Protein AF-A0A846XG27-F1 (afdb_monomer_lite)

Structure (mmCIF, N/CA/C/O backbone):
data_AF-A0A846XG27-F1
#
_entry.id   AF-A0A846XG27-F1
#
loop_
_atom_site.group_PDB
_atom_site.id
_atom_site.type_symbol
_atom_site.label_atom_id
_atom_site.label_alt_id
_atom_site.label_comp_id
_atom_site.label_asym_id
_atom_site.label_entity_id
_atom_site.label_seq_id
_atom_site.pdbx_PDB_ins_code
_atom_site.Cartn_x
_atom_site.Cartn_y
_atom_site.Cartn_z
_atom_site.occupancy
_atom_site.B_iso_or_equiv
_atom_site.auth_seq_id
_atom_site.auth_comp_id
_atom_site.auth_asym_id
_atom_site.auth_atom_id
_atom_site.pdbx_PDB_model_num
ATOM 1 N N . MET A 1 1 ? -0.347 29.627 -44.840 1.00 54.94 1 MET A N 1
ATOM 2 C CA . MET A 1 1 ? 0.277 28.662 -43.904 1.00 54.94 1 MET A CA 1
ATOM 3 C C . MET A 1 1 ? 0.121 27.277 -44.499 1.00 54.94 1 MET A C 1
ATOM 5 O O . MET A 1 1 ? -0.957 26.991 -45.003 1.00 54.94 1 MET A O 1
ATOM 9 N N . SER A 1 2 ? 1.183 26.473 -44.545 1.00 76.62 2 SER A N 1
ATOM 10 C CA . SER A 1 2 ? 1.145 25.183 -45.243 1.00 76.62 2 SER A CA 1
ATOM 11 C C . SER A 1 2 ? 0.401 24.140 -44.400 1.00 76.62 2 SER A C 1
ATOM 13 O O . SER A 1 2 ? 0.510 24.148 -43.174 1.00 76.62 2 SER A O 1
ATOM 15 N N . GLY A 1 3 ? -0.336 23.215 -45.025 1.00 84.88 3 GLY A N 1
ATOM 16 C CA . GLY A 1 3 ? -1.023 22.128 -44.302 1.00 84.88 3 GLY A CA 1
ATOM 17 C C . GLY A 1 3 ? -0.081 21.254 -43.453 1.00 84.88 3 GLY A C 1
ATOM 18 O O . GLY A 1 3 ? -0.507 20.637 -42.476 1.00 84.88 3 GLY A O 1
ATOM 19 N N . ASN A 1 4 ? 1.222 21.262 -43.760 1.00 89.19 4 ASN A N 1
ATOM 20 C CA . ASN A 1 4 ? 2.248 20.574 -42.977 1.00 89.19 4 ASN A CA 1
ATOM 21 C C . ASN A 1 4 ? 2.459 21.203 -41.591 1.00 89.19 4 ASN A C 1
ATOM 23 O O . ASN A 1 4 ? 2.640 20.473 -40.614 1.00 89.19 4 ASN A O 1
ATOM 27 N N . ASP A 1 5 ? 2.375 22.530 -41.474 1.00 90.44 5 ASP A N 1
ATOM 28 C CA . ASP A 1 5 ? 2.566 23.232 -40.198 1.00 90.44 5 ASP A CA 1
ATOM 29 C C . ASP A 1 5 ? 1.447 22.894 -39.208 1.00 90.44 5 ASP A C 1
ATOM 31 O O . ASP A 1 5 ? 1.675 22.722 -38.007 1.00 90.44 5 ASP A O 1
ATOM 35 N N . GLU A 1 6 ? 0.226 22.741 -39.716 1.00 90.44 6 GLU A N 1
ATOM 36 C CA . GLU A 1 6 ? -0.926 22.367 -38.906 1.00 90.44 6 GLU A CA 1
ATOM 37 C C . GLU A 1 6 ? -0.827 20.917 -38.415 1.00 90.44 6 GLU A C 1
ATOM 39 O O . GLU A 1 6 ? -1.083 20.639 -37.239 1.00 90.44 6 GLU A O 1
ATOM 44 N N . HIS A 1 7 ? -0.384 19.992 -39.273 1.00 92.44 7 HIS A N 1
ATOM 45 C CA . HIS A 1 7 ? -0.171 18.602 -38.876 1.00 92.44 7 HIS A CA 1
ATOM 46 C C . HIS A 1 7 ? 0.889 18.478 -37.769 1.00 92.44 7 HIS A C 1
ATOM 48 O O . HIS A 1 7 ? 0.674 17.766 -36.782 1.00 92.44 7 HIS A O 1
ATOM 54 N N . LEU A 1 8 ? 2.005 19.207 -37.886 1.00 94.06 8 LEU A N 1
ATOM 55 C CA . LEU A 1 8 ? 3.060 19.225 -36.869 1.00 94.06 8 LEU A CA 1
ATOM 56 C C . LEU A 1 8 ? 2.570 19.819 -35.543 1.00 94.06 8 LEU A C 1
ATOM 58 O O . LEU A 1 8 ? 2.821 19.235 -34.486 1.00 94.06 8 LEU A O 1
ATOM 62 N N . ARG A 1 9 ? 1.798 20.913 -35.582 1.00 93.06 9 ARG A N 1
ATOM 63 C CA . ARG A 1 9 ? 1.170 21.492 -34.381 1.00 93.06 9 ARG A CA 1
ATOM 64 C C . ARG A 1 9 ? 0.221 20.502 -33.706 1.00 93.06 9 ARG A C 1
ATOM 66 O O . ARG A 1 9 ? 0.337 20.275 -32.504 1.00 93.06 9 ARG A O 1
ATOM 73 N N . ARG A 1 10 ? -0.660 19.842 -34.467 1.00 94.81 10 ARG A N 1
ATOM 74 C CA . ARG A 1 10 ? -1.575 18.813 -33.932 1.00 94.81 10 ARG A CA 1
ATOM 75 C C . ARG A 1 10 ? -0.822 17.611 -33.356 1.00 94.81 10 ARG A C 1
ATOM 77 O O . ARG A 1 10 ? -1.245 17.042 -32.353 1.00 94.81 10 ARG A O 1
ATOM 84 N N . ALA A 1 11 ? 0.283 17.188 -33.969 1.00 95.31 11 ALA A N 1
ATOM 85 C CA . ALA A 1 11 ? 1.125 16.119 -33.430 1.00 95.31 11 ALA A CA 1
ATOM 86 C C . ALA A 1 11 ? 1.806 16.529 -32.112 1.00 95.31 11 ALA A C 1
ATOM 88 O O . ALA A 1 11 ? 1.833 15.739 -31.169 1.00 95.31 11 ALA A O 1
ATOM 89 N N . HIS A 1 12 ? 2.296 17.768 -32.024 1.00 95.31 12 HIS A N 1
ATOM 90 C CA . HIS A 1 12 ? 2.910 18.309 -30.814 1.00 95.31 12 HIS A CA 1
ATOM 91 C C . HIS A 1 12 ? 1.910 18.422 -29.655 1.00 95.31 12 HIS A C 1
ATOM 93 O O . HIS A 1 12 ? 2.204 17.961 -28.555 1.00 95.31 12 HIS A O 1
ATOM 99 N N . LEU A 1 13 ? 0.710 18.960 -29.909 1.00 95.94 13 LEU A N 1
ATOM 100 C CA . LEU A 1 13 ? -0.357 19.048 -28.904 1.00 95.94 13 LEU A CA 1
ATOM 101 C C . LEU A 1 13 ? -0.751 17.660 -28.384 1.00 95.94 13 LEU A C 1
ATOM 103 O O . LEU A 1 13 ? -0.699 17.425 -27.182 1.00 95.94 13 LEU A O 1
ATOM 107 N N . ARG A 1 14 ? -0.987 16.689 -29.280 1.00 95.88 14 ARG A N 1
ATOM 108 C CA . ARG A 1 14 ? -1.275 15.298 -28.881 1.00 95.88 14 ARG A CA 1
ATOM 109 C C . ARG A 1 14 ? -0.172 14.695 -28.014 1.00 95.88 14 ARG A C 1
ATOM 111 O O . ARG A 1 14 ? -0.459 13.962 -27.071 1.00 95.88 14 ARG A O 1
ATOM 118 N N . ARG A 1 15 ? 1.097 14.976 -28.323 1.00 95.44 15 ARG A N 1
ATOM 119 C CA . ARG A 1 15 ? 2.225 14.503 -27.512 1.00 95.44 15 ARG A CA 1
ATOM 120 C C . ARG A 1 15 ? 2.223 15.138 -26.122 1.00 95.44 15 ARG A C 1
ATOM 122 O O . ARG A 1 15 ? 2.414 14.415 -25.148 1.00 95.44 15 ARG A O 1
ATOM 129 N N . HIS A 1 16 ? 1.983 16.444 -26.035 1.00 96.00 16 HIS A N 1
ATOM 130 C CA . HIS A 1 16 ? 1.886 17.159 -24.766 1.00 96.00 16 HIS A CA 1
ATOM 131 C C . HIS A 1 16 ? 0.734 16.621 -23.903 1.00 96.00 16 HIS A C 1
ATOM 133 O O . HIS A 1 16 ? 0.947 16.309 -22.733 1.00 96.00 16 HIS A O 1
ATOM 139 N N . ASP A 1 17 ? -0.444 16.402 -24.489 1.00 96.44 17 ASP A N 1
ATOM 140 C CA . ASP A 1 17 ? -1.610 15.863 -23.780 1.00 96.44 17 ASP A CA 1
ATOM 141 C C . ASP A 1 17 ? -1.351 14.443 -23.252 1.00 96.44 17 ASP A C 1
ATOM 143 O O . ASP A 1 17 ? -1.665 14.122 -22.105 1.00 96.44 17 ASP A O 1
ATOM 147 N N . LEU A 1 18 ? -0.696 13.591 -24.052 1.00 96.94 18 LEU A N 1
ATOM 148 C CA . LEU A 1 18 ? -0.292 12.249 -23.622 1.00 96.94 18 LEU A CA 1
ATOM 149 C C . LEU A 1 18 ? 0.758 12.280 -22.502 1.00 96.94 18 LEU A C 1
ATOM 151 O O . LEU A 1 18 ? 0.724 11.442 -21.596 1.00 96.94 18 LEU A O 1
ATOM 155 N N . GLU A 1 19 ? 1.714 13.208 -22.556 1.00 96.69 19 GLU A N 1
ATOM 156 C CA . GLU A 1 19 ? 2.716 13.391 -21.502 1.00 96.69 19 GLU A CA 1
ATOM 157 C C . GLU A 1 19 ? 2.073 13.917 -20.206 1.00 96.69 19 GLU A C 1
ATOM 159 O O . GLU A 1 19 ? 2.382 13.394 -19.129 1.00 96.69 19 GLU A O 1
ATOM 164 N N . ALA A 1 20 ? 1.119 14.848 -20.305 1.00 96.88 20 ALA A N 1
ATOM 165 C CA . ALA A 1 20 ? 0.335 15.360 -19.183 1.00 96.88 20 ALA A CA 1
ATOM 166 C C . ALA A 1 20 ? -0.513 14.258 -18.525 1.00 96.88 20 ALA A C 1
ATOM 168 O O . ALA A 1 20 ? -0.398 14.042 -17.318 1.00 96.88 20 ALA A O 1
ATOM 169 N N . ALA A 1 21 ? -1.257 13.473 -19.310 1.00 96.50 21 ALA A N 1
ATOM 170 C CA . ALA A 1 21 ? -2.058 12.356 -18.800 1.00 96.50 21 ALA A CA 1
ATOM 171 C C . ALA A 1 21 ? -1.192 11.288 -18.103 1.00 96.50 21 ALA A C 1
ATOM 173 O O . ALA A 1 21 ? -1.528 10.784 -17.029 1.00 96.50 21 ALA A O 1
ATOM 174 N N . ARG A 1 22 ? -0.018 10.964 -18.667 1.00 96.00 22 ARG A N 1
ATOM 175 C CA . ARG A 1 22 ? 0.942 10.041 -18.032 1.00 96.00 22 ARG A CA 1
ATOM 176 C C . ARG A 1 22 ? 1.499 10.600 -16.729 1.00 96.00 22 ARG A C 1
ATOM 178 O O . ARG A 1 22 ? 1.731 9.836 -15.791 1.00 96.00 22 ARG A O 1
ATOM 185 N N . ARG A 1 23 ? 1.766 11.905 -16.672 1.00 95.50 23 ARG A N 1
ATOM 186 C CA . ARG A 1 23 ? 2.228 12.573 -15.454 1.00 95.50 23 ARG A CA 1
ATOM 187 C C . ARG A 1 23 ? 1.154 12.507 -14.370 1.00 95.50 23 ARG A C 1
ATOM 189 O O . ARG A 1 23 ? 1.460 12.047 -13.273 1.00 95.50 23 ARG A O 1
ATOM 196 N N . GLU A 1 24 ? -0.085 12.857 -14.695 1.00 95.56 24 GLU A N 1
ATOM 197 C CA . GLU A 1 24 ? -1.217 12.793 -13.767 1.00 95.56 24 GLU A CA 1
ATOM 198 C C . GLU A 1 24 ? -1.426 11.371 -13.229 1.00 95.56 24 GLU A C 1
ATOM 200 O O . GLU A 1 24 ? -1.522 11.163 -12.017 1.00 95.56 24 GLU A O 1
ATOM 205 N N . GLN A 1 25 ? -1.381 10.362 -14.105 1.00 95.06 25 GLN A N 1
ATOM 206 C CA . GLN A 1 25 ? -1.484 8.958 -13.705 1.00 95.06 25 GLN A CA 1
ATOM 207 C C . GLN A 1 25 ? -0.363 8.544 -12.734 1.00 95.06 25 GLN A C 1
ATOM 209 O O . GLN A 1 25 ? -0.611 7.821 -11.761 1.00 95.06 25 GLN A O 1
ATOM 214 N N . ARG A 1 26 ? 0.879 8.995 -12.967 1.00 94.69 26 ARG A N 1
ATOM 215 C CA . ARG A 1 26 ? 2.014 8.732 -12.062 1.00 94.69 26 ARG A CA 1
ATOM 216 C C . ARG A 1 26 ? 1.817 9.412 -10.715 1.00 94.69 26 ARG A C 1
ATOM 218 O O . ARG A 1 26 ? 2.039 8.769 -9.693 1.00 94.69 26 ARG A O 1
ATOM 225 N N . GLU A 1 27 ? 1.388 10.668 -10.703 1.00 94.12 27 GLU A N 1
ATOM 226 C CA . GLU A 1 27 ? 1.137 11.427 -9.476 1.00 94.12 27 GLU A CA 1
ATOM 227 C C . GLU A 1 27 ? -0.020 10.820 -8.669 1.00 94.12 27 GLU A C 1
ATOM 229 O O . GLU A 1 27 ? 0.095 10.656 -7.454 1.00 94.12 27 GLU A O 1
ATOM 234 N N . ALA A 1 28 ? -1.109 10.403 -9.320 1.00 92.94 28 ALA A N 1
ATOM 235 C CA . ALA A 1 28 ? -2.205 9.672 -8.683 1.00 92.94 28 ALA A CA 1
ATOM 236 C C . ALA A 1 28 ? -1.726 8.339 -8.083 1.00 92.94 28 ALA A C 1
ATOM 238 O O . ALA A 1 28 ? -1.997 8.043 -6.918 1.00 92.94 28 ALA A O 1
ATOM 239 N N . SER A 1 29 ? -0.929 7.575 -8.836 1.00 92.56 29 SER A N 1
ATOM 240 C CA . SER A 1 29 ? -0.350 6.311 -8.363 1.00 92.56 29 SER A CA 1
ATOM 241 C C . SER A 1 29 ? 0.593 6.516 -7.173 1.00 92.56 29 SER A C 1
ATOM 243 O O . SER A 1 29 ? 0.564 5.745 -6.215 1.00 92.56 29 SER A O 1
ATOM 245 N N . GLN A 1 30 ? 1.425 7.561 -7.203 1.00 92.12 30 GLN A N 1
ATOM 246 C CA . GLN A 1 30 ? 2.324 7.909 -6.101 1.00 92.12 30 GLN A CA 1
ATOM 247 C C . GLN A 1 30 ? 1.550 8.351 -4.857 1.00 92.12 30 GLN A C 1
ATOM 249 O O . GLN A 1 30 ? 1.877 7.904 -3.757 1.00 92.12 30 GLN A O 1
ATOM 254 N N . ARG A 1 31 ? 0.495 9.163 -5.016 1.00 90.81 31 ARG A N 1
ATOM 255 C CA . ARG A 1 31 ? -0.409 9.535 -3.916 1.00 90.81 31 ARG A CA 1
ATOM 256 C C . ARG A 1 31 ? -1.060 8.302 -3.289 1.00 90.81 31 ARG A C 1
ATOM 258 O O . ARG A 1 31 ? -1.053 8.183 -2.067 1.00 90.81 31 ARG A O 1
ATOM 265 N N . GLY A 1 32 ? -1.536 7.364 -4.110 1.00 89.88 32 GLY A N 1
ATOM 266 C CA . GLY A 1 32 ? -2.096 6.092 -3.650 1.00 89.88 32 GLY A CA 1
ATOM 267 C C . GLY A 1 32 ? -1.095 5.268 -2.838 1.00 89.88 32 GLY A C 1
ATOM 268 O O . GLY A 1 32 ? -1.385 4.896 -1.703 1.00 89.88 32 GLY A O 1
ATOM 269 N N . ARG A 1 33 ? 0.121 5.062 -3.365 1.00 89.75 33 ARG A N 1
ATOM 270 C CA . ARG A 1 33 ? 1.194 4.333 -2.659 1.00 89.75 33 ARG A CA 1
ATOM 271 C C . ARG A 1 33 ? 1.573 4.997 -1.340 1.00 89.75 33 ARG A C 1
ATOM 273 O O . ARG A 1 33 ? 1.663 4.314 -0.327 1.00 89.75 33 ARG A O 1
ATOM 280 N N . LYS A 1 34 ? 1.736 6.323 -1.336 1.00 91.38 34 LYS A N 1
ATOM 281 C CA . LYS A 1 34 ? 2.060 7.086 -0.124 1.00 91.38 34 LYS A CA 1
ATOM 282 C C . LYS A 1 34 ? 0.943 6.986 0.914 1.00 91.38 34 LYS A C 1
ATOM 284 O O . LYS A 1 34 ? 1.224 6.843 2.096 1.00 91.38 34 LYS A O 1
ATOM 289 N N . SER A 1 35 ? -0.320 7.026 0.489 1.00 91.31 35 SER A N 1
ATOM 290 C CA . SER A 1 35 ? -1.463 6.844 1.389 1.00 91.31 35 SER A CA 1
ATOM 291 C C . SER A 1 35 ? -1.492 5.442 2.003 1.00 91.31 35 SER A C 1
ATOM 293 O O . SER A 1 35 ? -1.728 5.308 3.202 1.00 91.31 35 SER A O 1
ATOM 295 N N . GLN A 1 36 ? -1.233 4.404 1.204 1.00 91.75 36 GLN A N 1
ATOM 296 C CA . GLN A 1 36 ? -1.152 3.022 1.685 1.00 91.75 36 GLN A CA 1
ATOM 297 C C . GLN A 1 36 ? 0.016 2.831 2.656 1.00 91.75 36 GLN A C 1
ATOM 299 O O . GLN A 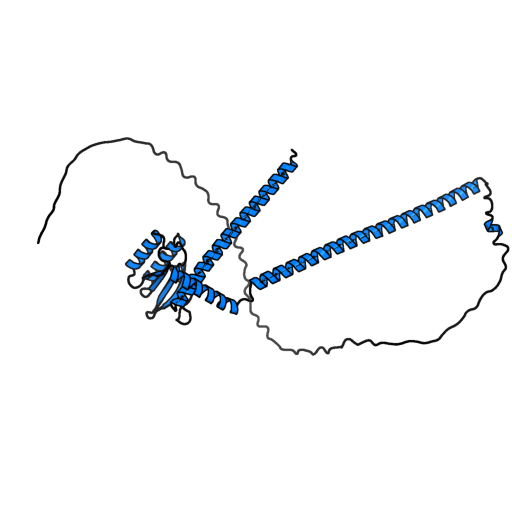1 36 ? -0.147 2.207 3.698 1.00 91.75 36 GLN A O 1
ATOM 304 N N . GLU A 1 37 ? 1.177 3.408 2.349 1.00 93.31 37 GLU A N 1
ATOM 305 C CA . GLU A 1 37 ? 2.346 3.388 3.224 1.00 93.31 37 GLU A CA 1
ATOM 306 C C . GLU A 1 37 ? 2.076 4.070 4.564 1.00 93.31 37 GLU A C 1
ATOM 308 O O . GLU A 1 37 ? 2.330 3.470 5.601 1.00 93.31 37 GLU A O 1
ATOM 313 N N . ILE A 1 38 ? 1.461 5.255 4.560 1.00 94.19 38 ILE A N 1
ATOM 314 C CA . ILE A 1 38 ? 1.045 5.951 5.786 1.00 94.19 38 ILE A CA 1
ATOM 315 C C . ILE A 1 38 ? 0.108 5.078 6.633 1.00 94.19 38 ILE A C 1
ATOM 317 O O . ILE A 1 38 ? 0.253 5.027 7.855 1.00 94.19 38 ILE A O 1
ATOM 321 N N . GLY A 1 39 ? -0.852 4.400 5.995 1.00 94.75 39 GLY A N 1
ATOM 322 C CA . GLY A 1 39 ? -1.760 3.477 6.677 1.00 94.75 39 GLY A CA 1
ATOM 323 C C . GLY A 1 39 ? -1.023 2.288 7.293 1.00 94.75 39 GLY A C 1
ATOM 324 O O . GLY A 1 39 ? -1.247 1.965 8.456 1.00 94.75 39 GLY A O 1
ATOM 325 N N . ARG A 1 40 ? -0.090 1.692 6.542 1.00 95.25 40 ARG A N 1
ATOM 326 C CA . ARG A 1 40 ? 0.747 0.568 6.979 1.00 95.25 40 ARG A CA 1
ATOM 327 C C . ARG A 1 40 ? 1.648 0.943 8.161 1.00 95.25 40 ARG A C 1
ATOM 329 O O . ARG A 1 40 ? 1.701 0.205 9.138 1.00 95.25 40 ARG A O 1
ATOM 336 N N . GLU A 1 41 ? 2.326 2.089 8.085 1.00 96.88 41 GLU A N 1
ATOM 337 C CA . GLU A 1 41 ? 3.145 2.644 9.174 1.00 96.88 41 GLU A CA 1
ATOM 338 C C . GLU A 1 41 ? 2.315 2.828 10.447 1.00 96.88 41 GLU A C 1
ATOM 340 O O . GLU A 1 41 ? 2.734 2.437 11.531 1.00 96.88 41 GLU A O 1
ATOM 345 N N . PHE A 1 42 ? 1.122 3.415 10.317 1.00 97.81 42 PHE A N 1
ATOM 346 C CA . PHE A 1 42 ? 0.239 3.630 11.457 1.00 97.81 42 PHE A CA 1
ATOM 347 C C . PHE A 1 42 ? -0.227 2.310 12.078 1.00 97.81 42 PHE A C 1
ATOM 349 O O . PHE A 1 42 ? -0.158 2.175 13.295 1.00 97.81 42 PHE A O 1
ATOM 356 N N . HIS A 1 43 ? -0.664 1.345 11.262 1.00 96.94 43 HIS A N 1
ATOM 357 C CA . HIS A 1 43 ? -1.101 0.028 11.732 1.00 96.94 43 HIS A CA 1
ATOM 358 C C . HIS A 1 43 ? 0.018 -0.669 12.514 1.00 96.94 43 HIS A C 1
ATOM 360 O O . HIS A 1 43 ? -0.163 -0.942 13.698 1.00 96.94 43 HIS A O 1
ATOM 366 N N . TYR A 1 44 ? 1.186 -0.909 11.908 1.00 96.44 44 TYR A N 1
ATOM 367 C CA . TYR A 1 44 ? 2.257 -1.633 12.603 1.00 96.44 44 TYR A CA 1
ATOM 368 C C . TYR A 1 44 ? 2.763 -0.892 13.837 1.00 96.44 44 TYR A C 1
ATOM 370 O O . TYR A 1 44 ? 3.029 -1.516 14.856 1.00 96.44 44 TYR A O 1
ATOM 378 N N . GLY A 1 45 ? 2.852 0.435 13.768 1.00 97.69 45 GLY A N 1
ATOM 379 C CA . GLY A 1 45 ? 3.253 1.237 14.911 1.00 97.69 45 GLY A CA 1
ATOM 380 C C . GLY A 1 45 ? 2.269 1.183 16.073 1.00 97.69 45 GLY A C 1
ATOM 381 O O . GLY A 1 45 ? 2.687 1.029 17.215 1.00 97.69 45 GLY A O 1
ATOM 382 N N . MET A 1 46 ? 0.964 1.285 15.800 1.00 98.31 46 MET A N 1
ATOM 383 C CA . MET A 1 46 ? -0.059 1.153 16.841 1.00 98.31 46 MET A CA 1
ATOM 384 C C . MET A 1 46 ? -0.084 -0.256 17.424 1.00 98.31 46 MET A C 1
ATOM 386 O O . MET A 1 46 ? -0.214 -0.390 18.638 1.00 98.31 46 MET A O 1
ATOM 390 N N . ALA A 1 47 ? 0.056 -1.282 16.582 1.00 97.75 47 ALA A N 1
ATOM 391 C CA . ALA A 1 47 ? 0.111 -2.663 17.033 1.00 97.75 47 ALA A CA 1
ATOM 392 C C . ALA A 1 47 ? 1.310 -2.889 17.970 1.00 97.75 47 ALA A C 1
ATOM 394 O O . ALA A 1 47 ? 1.137 -3.415 19.065 1.00 97.75 47 ALA A O 1
ATOM 395 N N . GLU A 1 48 ? 2.503 -2.409 17.605 1.00 97.62 48 GLU A N 1
ATOM 396 C CA . GLU A 1 48 ? 3.700 -2.507 18.450 1.00 97.62 48 GLU A CA 1
ATOM 397 C C . GLU A 1 48 ? 3.516 -1.782 19.789 1.00 97.62 48 GLU A C 1
ATOM 399 O O . GLU A 1 48 ? 3.720 -2.374 20.846 1.00 97.62 48 GLU A O 1
ATOM 404 N N . LEU A 1 49 ? 3.046 -0.527 19.759 1.00 97.81 49 LEU A N 1
ATOM 405 C CA . LEU A 1 49 ? 2.817 0.277 20.967 1.00 97.81 49 LEU A CA 1
ATOM 406 C C . LEU A 1 49 ? 1.810 -0.359 21.936 1.00 97.81 49 LEU A C 1
ATOM 408 O O . LEU A 1 49 ? 1.850 -0.085 23.132 1.00 97.81 49 LEU A O 1
ATOM 412 N N . ARG A 1 50 ? 0.896 -1.189 21.428 1.00 97.81 50 ARG A N 1
ATOM 413 C CA . ARG A 1 50 ? -0.120 -1.896 22.218 1.00 97.81 50 ARG A CA 1
ATOM 414 C C . ARG A 1 50 ? 0.278 -3.330 22.571 1.00 97.81 50 ARG A C 1
ATOM 416 O O . ARG A 1 50 ? -0.509 -4.032 23.199 1.00 97.81 50 ARG A O 1
ATOM 423 N N . GLY A 1 51 ? 1.462 -3.785 22.157 1.00 97.56 51 GLY A N 1
ATOM 424 C CA . GLY A 1 51 ? 1.879 -5.176 22.320 1.00 97.56 51 GLY A CA 1
ATOM 425 C C . GLY A 1 51 ? 1.041 -6.158 21.492 1.00 97.56 51 GLY A C 1
ATOM 426 O O . GLY A 1 51 ? 0.996 -7.346 21.800 1.00 97.56 51 GLY A O 1
ATOM 427 N N . GLU A 1 52 ? 0.376 -5.701 20.434 1.00 97.31 52 GLU A N 1
ATOM 428 C CA . GLU A 1 52 ? -0.436 -6.513 19.523 1.00 97.31 52 GLU A CA 1
ATOM 429 C C . GLU A 1 52 ? 0.469 -7.175 18.459 1.00 97.31 52 GLU A C 1
ATOM 431 O O . GLU A 1 52 ? 0.290 -7.021 17.251 1.00 97.31 52 GLU A O 1
ATOM 436 N N . THR A 1 53 ? 1.501 -7.885 18.931 1.00 96.56 53 THR A N 1
ATOM 437 C CA . THR A 1 53 ? 2.585 -8.466 18.121 1.00 96.56 53 THR A CA 1
ATOM 438 C C . THR A 1 53 ? 2.510 -9.999 18.056 1.00 96.56 53 THR A C 1
ATOM 440 O O . THR A 1 53 ? 1.886 -10.625 18.924 1.00 96.56 53 THR A O 1
ATOM 443 N N . PRO A 1 54 ? 3.194 -10.650 17.089 1.00 95.50 54 PRO A N 1
ATOM 444 C CA . PRO A 1 54 ? 3.233 -12.112 16.997 1.00 95.50 54 PRO A CA 1
ATOM 445 C C . PRO A 1 54 ? 3.739 -12.811 18.260 1.00 95.50 54 PRO A C 1
ATOM 447 O O . PRO A 1 54 ? 3.268 -13.898 18.584 1.00 95.50 54 PRO A O 1
ATOM 450 N N . LYS A 1 55 ? 4.636 -12.164 19.016 1.00 96.12 55 LYS A N 1
ATOM 451 C CA . LYS A 1 55 ? 5.135 -12.675 20.303 1.00 96.12 55 LYS A CA 1
ATOM 452 C C . LYS A 1 55 ? 4.015 -12.852 21.335 1.00 96.12 55 LYS A C 1
ATOM 454 O O . LYS A 1 55 ? 4.089 -13.756 22.155 1.00 96.12 55 LYS A O 1
ATOM 459 N N . ASN A 1 56 ? 2.960 -12.043 21.239 1.00 97.19 56 ASN A N 1
ATOM 460 C CA . ASN A 1 56 ? 1.794 -12.070 22.123 1.00 97.19 56 ASN A CA 1
ATOM 461 C C . ASN A 1 56 ? 0.593 -12.806 21.493 1.00 97.19 56 ASN A C 1
ATOM 463 O O . ASN A 1 56 ? -0.561 -12.576 21.869 1.00 97.19 56 ASN A O 1
ATOM 467 N N . GLY A 1 57 ? 0.856 -13.668 20.502 1.00 96.94 57 GLY A N 1
ATOM 468 C CA . GLY A 1 57 ? -0.146 -14.506 19.841 1.00 96.94 57 GLY A CA 1
ATOM 469 C C . GLY A 1 57 ? -0.974 -13.799 18.765 1.00 96.94 57 GLY A C 1
ATOM 470 O O . GLY A 1 57 ? -1.929 -14.385 18.255 1.00 96.94 57 GLY A O 1
ATOM 471 N N . TRP A 1 58 ? -0.635 -12.558 18.401 1.00 98.06 58 TRP A N 1
ATOM 472 C CA . TRP A 1 58 ? -1.352 -11.820 17.363 1.00 98.06 58 TRP A CA 1
ATOM 473 C C . TRP A 1 58 ? -0.925 -12.232 15.959 1.00 98.06 58 TRP A C 1
ATOM 475 O O . TRP A 1 58 ? 0.256 -12.271 15.625 1.00 98.06 58 TRP A O 1
ATOM 485 N N . GLN A 1 59 ? -1.906 -12.487 15.100 1.00 97.19 59 GLN A N 1
ATOM 486 C CA . GLN A 1 59 ? -1.691 -12.727 13.681 1.00 97.19 59 GLN A CA 1
ATOM 487 C C . GLN A 1 59 ? -2.101 -11.484 12.904 1.00 97.19 59 GLN A C 1
ATOM 489 O O . GLN A 1 59 ? -3.260 -11.067 12.948 1.00 97.19 59 GLN A O 1
ATOM 494 N N . HIS A 1 60 ? -1.155 -10.899 12.177 1.00 95.12 60 HIS A N 1
ATOM 495 C CA . HIS A 1 60 ? -1.467 -9.823 11.246 1.00 95.12 60 HIS A CA 1
ATOM 496 C C . HIS A 1 60 ? -2.218 -10.381 10.040 1.00 95.12 60 HIS A C 1
ATOM 498 O O . HIS A 1 60 ? -1.937 -11.491 9.588 1.00 95.12 60 HIS A O 1
ATOM 504 N N . GLU A 1 61 ? -3.128 -9.585 9.482 1.00 94.31 61 GLU A N 1
ATOM 505 C CA . GLU A 1 61 ? -3.749 -9.870 8.190 1.00 94.31 61 GLU A CA 1
ATOM 506 C C . GLU A 1 61 ? -4.573 -11.178 8.146 1.00 94.31 61 GLU A C 1
ATOM 508 O O . GLU A 1 61 ? -4.732 -11.804 7.090 1.00 94.31 61 GLU A O 1
ATOM 513 N N . ARG A 1 62 ? -5.136 -11.590 9.291 1.00 95.81 62 ARG A N 1
ATOM 514 C CA . ARG A 1 62 ? -5.893 -12.843 9.422 1.00 95.81 62 ARG A CA 1
ATOM 515 C C . ARG A 1 62 ? -7.200 -12.783 8.634 1.00 95.81 62 ARG A C 1
ATOM 517 O O . ARG A 1 62 ? -8.026 -11.894 8.828 1.00 95.81 62 ARG A O 1
ATOM 524 N N . SER A 1 63 ? -7.396 -13.767 7.763 1.00 96.56 63 SER A N 1
ATOM 525 C CA . SER A 1 63 ? -8.608 -13.909 6.952 1.00 96.56 63 SER A CA 1
ATOM 526 C C . SER A 1 63 ? -9.603 -14.875 7.591 1.00 96.56 63 SER A C 1
ATOM 528 O O . SER A 1 63 ? -9.214 -15.911 8.125 1.00 96.56 63 SER A O 1
ATOM 530 N N . ILE A 1 64 ? -10.888 -14.539 7.517 1.00 96.19 64 ILE A N 1
ATOM 531 C CA . ILE A 1 64 ? -12.009 -15.291 8.085 1.00 96.19 64 ILE A CA 1
ATOM 532 C C . ILE A 1 64 ? -13.085 -15.416 7.020 1.00 96.19 64 ILE A C 1
ATOM 534 O O . ILE A 1 64 ? -13.397 -14.449 6.326 1.00 96.19 64 ILE A O 1
ATOM 538 N N . THR A 1 65 ? -13.647 -16.614 6.884 1.00 96.56 65 THR A N 1
ATOM 539 C CA . THR A 1 65 ? -14.706 -16.878 5.907 1.00 96.56 65 THR A CA 1
ATOM 540 C C . THR A 1 65 ? -16.076 -16.759 6.575 1.00 96.56 65 THR A C 1
ATOM 542 O O . THR A 1 65 ? -16.409 -17.519 7.487 1.00 96.56 65 THR A O 1
ATOM 545 N N . LEU A 1 66 ? -16.872 -15.803 6.105 1.00 93.56 66 LEU A N 1
ATOM 546 C CA . LEU A 1 66 ? -18.222 -15.469 6.553 1.00 93.56 66 LEU A CA 1
ATOM 547 C C . LEU A 1 66 ? -19.177 -15.670 5.377 1.00 93.56 66 LEU A C 1
ATOM 549 O O . LEU A 1 66 ? -19.149 -14.889 4.431 1.00 93.56 66 LEU A O 1
ATOM 553 N N . ASP A 1 67 ? -19.987 -16.727 5.410 1.00 92.75 67 ASP A N 1
ATOM 554 C CA . ASP A 1 67 ? -21.047 -16.977 4.419 1.00 92.75 67 ASP A CA 1
ATOM 555 C C . ASP A 1 67 ? -20.561 -16.920 2.956 1.00 92.75 67 ASP 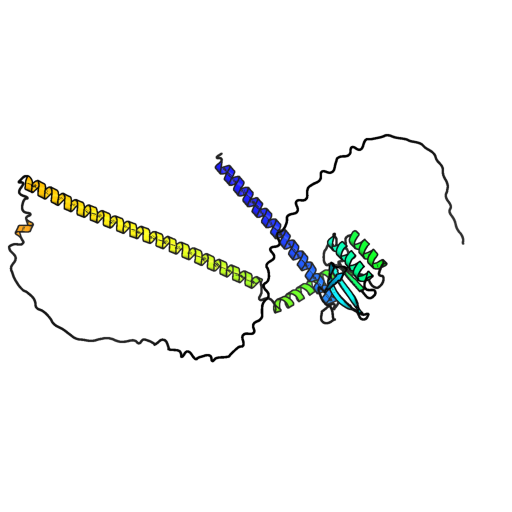A C 1
ATOM 557 O O . ASP A 1 67 ? -21.211 -16.363 2.076 1.00 92.75 67 ASP A O 1
ATOM 561 N N . GLY A 1 68 ? -19.361 -17.451 2.697 1.00 92.38 68 GLY A N 1
ATOM 562 C CA . GLY A 1 68 ? -18.724 -17.432 1.374 1.00 92.38 68 GLY A CA 1
ATOM 563 C C . GLY A 1 68 ? -17.946 -16.152 1.035 1.00 92.38 68 GLY A C 1
ATOM 564 O O . GLY A 1 68 ? -17.295 -16.099 -0.007 1.00 92.38 68 GLY A O 1
ATOM 565 N N . HIS A 1 69 ? -17.945 -15.145 1.911 1.00 92.25 69 HIS A N 1
ATOM 566 C CA . HIS A 1 69 ? -17.119 -13.943 1.798 1.00 92.25 69 HIS A CA 1
ATOM 567 C C . HIS A 1 69 ? -15.902 -14.005 2.721 1.00 92.25 69 HIS A C 1
ATOM 569 O O . HIS A 1 69 ? -15.993 -14.446 3.863 1.00 92.25 69 HIS A O 1
ATOM 575 N N . THR A 1 70 ? -14.760 -13.498 2.260 1.00 96.06 70 THR A N 1
ATOM 576 C CA . THR A 1 70 ? -13.545 -13.421 3.079 1.00 96.06 70 THR A CA 1
ATOM 577 C C . THR A 1 70 ? -13.405 -12.033 3.692 1.00 96.06 70 THR A C 1
ATOM 579 O O . THR A 1 70 ? -13.214 -11.052 2.972 1.00 96.06 70 THR A O 1
ATOM 582 N N . ARG A 1 71 ? -13.445 -11.948 5.024 1.00 96.56 71 ARG A N 1
ATOM 583 C CA . ARG A 1 71 ? -13.074 -10.755 5.793 1.00 96.56 71 ARG A CA 1
ATOM 584 C C . ARG A 1 71 ? -11.635 -10.899 6.268 1.00 96.56 71 ARG A C 1
ATOM 586 O O . ARG A 1 71 ? -11.297 -11.862 6.944 1.00 96.56 71 ARG A O 1
ATOM 593 N N . LYS A 1 72 ? -10.781 -9.943 5.911 1.00 97.62 72 LYS A N 1
ATOM 594 C CA . LYS A 1 72 ? -9.383 -9.890 6.347 1.00 97.62 72 LYS A CA 1
ATOM 595 C C . LYS A 1 72 ? -9.217 -8.820 7.410 1.00 97.62 72 LYS A C 1
ATOM 597 O O . LYS A 1 72 ? -9.387 -7.657 7.064 1.00 97.62 72 LYS A O 1
ATOM 602 N N . HIS A 1 73 ? -8.913 -9.198 8.645 1.00 98.12 73 HIS A N 1
ATOM 603 C CA . HIS A 1 73 ? -8.670 -8.257 9.736 1.00 98.12 73 HIS A CA 1
ATOM 604 C C . HIS A 1 73 ? -7.219 -7.789 9.773 1.00 98.12 73 HIS A C 1
ATOM 606 O O . HIS A 1 73 ? -6.323 -8.538 9.382 1.00 98.12 73 HIS A O 1
ATOM 612 N N . ASP A 1 74 ? -6.983 -6.571 10.259 1.00 97.38 74 ASP A N 1
ATOM 613 C CA . ASP A 1 74 ? -5.629 -6.014 10.348 1.00 97.38 74 ASP A CA 1
ATOM 614 C C . ASP A 1 74 ? -4.759 -6.815 11.330 1.00 97.38 74 ASP A C 1
ATOM 616 O O . ASP A 1 74 ? -3.650 -7.234 10.984 1.00 97.38 74 ASP A O 1
ATOM 620 N N . ALA A 1 75 ? -5.293 -7.108 12.517 1.00 97.69 75 ALA A N 1
ATOM 621 C CA . ALA A 1 75 ? -4.711 -8.061 13.455 1.00 97.69 75 ALA A CA 1
ATOM 622 C C . ALA A 1 75 ? -5.809 -8.863 14.154 1.00 97.69 75 ALA A C 1
ATOM 624 O O . ALA A 1 75 ? -6.878 -8.337 14.463 1.00 97.69 75 ALA A O 1
ATOM 625 N N . ALA A 1 76 ? -5.558 -10.142 14.414 1.00 98.06 76 ALA A N 1
ATOM 626 C CA . ALA A 1 76 ? -6.473 -10.961 15.191 1.00 98.06 76 ALA A CA 1
ATOM 627 C C . ALA A 1 76 ? -5.764 -12.095 15.931 1.00 98.06 76 ALA A C 1
ATOM 629 O O . ALA A 1 76 ? -4.736 -12.607 15.486 1.00 98.06 76 ALA A O 1
ATOM 630 N N . ARG A 1 77 ? -6.359 -12.543 17.032 1.00 97.88 77 ARG A N 1
ATOM 631 C CA . ARG A 1 77 ? -5.964 -13.745 17.775 1.00 97.88 77 ARG A CA 1
ATOM 632 C C . ARG A 1 77 ? -7.195 -14.482 18.291 1.00 97.88 77 ARG A C 1
ATOM 634 O O . ARG A 1 77 ? -8.318 -14.015 18.129 1.00 97.88 77 ARG A O 1
ATOM 641 N N . VAL A 1 78 ? -6.987 -15.663 18.857 1.00 98.06 78 VAL A N 1
ATOM 642 C CA . VAL A 1 78 ? -8.035 -16.364 19.610 1.00 98.06 78 VAL A CA 1
ATOM 643 C C . VAL A 1 78 ? -7.925 -15.910 21.063 1.00 98.06 78 VAL A C 1
ATOM 645 O O . VAL A 1 78 ? -6.819 -15.879 21.600 1.00 98.06 78 VAL A O 1
ATOM 648 N N . ASN A 1 79 ? -9.035 -15.491 21.666 1.00 97.44 79 ASN A N 1
ATOM 649 C CA . ASN A 1 79 ? -9.071 -15.083 23.068 1.00 97.44 79 ASN A CA 1
ATOM 650 C C . ASN A 1 79 ? -9.200 -16.293 24.007 1.00 97.44 79 ASN A C 1
ATOM 652 O O . ASN A 1 79 ? -9.386 -17.427 23.572 1.00 97.44 79 ASN A O 1
ATOM 656 N N . GLU A 1 80 ? -9.126 -16.045 25.313 1.00 97.25 80 GLU A N 1
ATOM 657 C CA . GLU A 1 80 ? -9.206 -17.083 26.353 1.00 97.25 80 GLU A CA 1
ATOM 658 C C . GLU A 1 80 ? -10.535 -17.854 26.346 1.00 97.25 80 GLU A C 1
ATOM 660 O O . GLU A 1 80 ? -10.583 -19.014 26.740 1.00 97.25 80 GLU A O 1
ATOM 665 N N . LYS A 1 81 ? -11.611 -17.233 25.849 1.00 97.31 81 LYS A N 1
ATOM 666 C CA . LYS A 1 81 ? -12.937 -17.853 25.705 1.00 97.31 81 LYS A CA 1
ATOM 667 C C . LYS A 1 81 ? -13.079 -18.645 24.398 1.00 97.31 81 LYS A C 1
ATOM 669 O O . LYS A 1 81 ? -14.180 -19.063 24.057 1.00 97.31 81 LYS A O 1
ATOM 674 N N . GLY A 1 82 ? -11.995 -18.810 23.636 1.00 97.06 82 GLY A N 1
ATOM 675 C CA . GLY A 1 82 ? -11.988 -19.497 22.343 1.00 97.06 82 GLY A CA 1
ATOM 676 C C . GLY A 1 82 ? -12.585 -18.690 21.184 1.00 97.06 82 GLY A C 1
ATOM 677 O O . GLY A 1 82 ? -12.618 -19.187 20.060 1.00 97.06 82 GLY A O 1
ATOM 678 N N . GLY A 1 83 ? -13.027 -17.455 21.431 1.00 97.56 83 GLY A N 1
ATOM 679 C CA . GLY A 1 83 ? -13.588 -16.564 20.418 1.00 97.56 83 GLY A CA 1
ATOM 680 C C . GLY A 1 83 ? -12.529 -15.768 19.665 1.00 97.56 83 GLY A C 1
ATOM 681 O O . GLY A 1 83 ? -11.372 -15.657 20.081 1.00 97.56 83 GLY A O 1
ATOM 682 N N . LEU A 1 84 ? -12.927 -15.172 18.545 1.00 98.00 84 LEU A N 1
ATOM 683 C CA . LEU A 1 84 ? -12.043 -14.305 17.771 1.00 98.00 84 LEU A CA 1
ATOM 684 C C . LEU A 1 84 ? -11.898 -12.917 18.410 1.00 98.00 84 LEU A C 1
ATOM 686 O O . LEU A 1 84 ? -12.855 -12.155 18.480 1.00 98.00 84 LEU A O 1
ATOM 690 N N . GLU A 1 85 ? -10.677 -12.522 18.750 1.00 98.44 85 GLU A N 1
ATOM 691 C CA . GLU A 1 85 ? -10.353 -11.139 19.095 1.00 98.44 85 GLU A CA 1
ATOM 692 C C . GLU A 1 85 ? -9.695 -10.444 17.897 1.00 98.44 85 GLU A C 1
ATOM 694 O O . GLU A 1 85 ? -8.585 -10.808 17.507 1.00 98.44 85 GLU A O 1
ATOM 699 N N . PHE A 1 86 ? -10.366 -9.449 17.308 1.00 98.50 86 PHE A N 1
ATOM 700 C CA . PHE A 1 86 ? -9.880 -8.715 16.134 1.00 98.50 86 PHE A CA 1
ATOM 701 C C . PHE A 1 86 ? -9.648 -7.222 16.405 1.00 98.50 86 PHE A C 1
ATOM 703 O O . PHE A 1 86 ? -10.239 -6.615 17.308 1.00 98.50 86 PHE A O 1
ATOM 710 N N . ARG A 1 87 ? -8.753 -6.634 15.606 1.00 98.38 87 ARG A N 1
ATOM 711 C CA . ARG A 1 87 ? -8.361 -5.222 15.615 1.00 98.38 87 ARG A CA 1
ATOM 712 C C . ARG A 1 87 ? -8.382 -4.658 14.206 1.00 98.38 87 ARG A C 1
ATOM 714 O O . ARG A 1 87 ? -7.936 -5.316 13.270 1.00 98.38 87 ARG A O 1
ATOM 721 N N . GLU A 1 88 ? -8.845 -3.420 14.091 1.00 98.06 88 GLU A N 1
ATOM 722 C CA . GLU A 1 88 ? -8.822 -2.635 12.855 1.00 98.06 88 GLU A CA 1
ATOM 723 C C . GLU A 1 88 ? -8.168 -1.279 13.115 1.00 98.06 88 GLU A C 1
ATOM 725 O O . GLU A 1 88 ? -8.570 -0.566 14.036 1.00 98.06 88 GLU A O 1
ATOM 730 N N . TYR A 1 89 ? -7.194 -0.887 12.291 1.00 98.25 89 TYR A N 1
ATOM 731 C CA . TYR A 1 89 ? -6.457 0.368 12.449 1.00 98.25 89 TYR A CA 1
ATOM 732 C C . TYR A 1 89 ? -6.719 1.298 11.269 1.00 98.25 89 TYR A C 1
ATOM 734 O O . TYR A 1 89 ? -6.370 1.022 10.121 1.00 98.25 89 TYR A O 1
ATOM 742 N N . LYS A 1 90 ? -7.282 2.475 11.545 1.00 96.94 90 LYS A N 1
ATOM 743 C CA . LYS A 1 90 ? -7.572 3.494 10.530 1.00 96.94 90 LYS A CA 1
ATOM 744 C C . LYS A 1 90 ? -6.774 4.771 10.803 1.00 96.94 90 LYS A C 1
ATOM 746 O O . LYS A 1 90 ? -7.218 5.679 11.501 1.00 96.94 90 LYS A O 1
ATOM 751 N N . GLY A 1 91 ? -5.582 4.852 10.203 1.00 93.56 91 GLY A N 1
ATOM 752 C CA . GLY A 1 91 ? -4.663 5.998 10.331 1.00 93.56 91 GLY A CA 1
ATOM 753 C C . GLY A 1 91 ? -4.914 7.157 9.358 1.00 93.56 91 GLY A C 1
ATOM 754 O O . GLY A 1 91 ? -4.195 8.160 9.378 1.00 93.56 91 GLY A O 1
ATOM 755 N N . GLY A 1 92 ? -5.897 7.012 8.464 1.00 93.94 92 GLY A N 1
ATOM 756 C CA . GLY A 1 92 ? -6.244 8.015 7.460 1.00 93.94 92 GLY A CA 1
ATOM 757 C C . GLY A 1 92 ? -6.765 9.312 8.077 1.00 93.94 92 GLY A C 1
ATOM 758 O O . GLY A 1 92 ? -7.245 9.341 9.208 1.00 93.94 92 GLY A O 1
ATOM 759 N N . ARG A 1 93 ? -6.684 10.416 7.320 1.00 94.75 93 ARG A N 1
ATOM 760 C CA . ARG A 1 93 ? -7.262 11.687 7.784 1.00 94.75 93 ARG A CA 1
ATOM 761 C C . ARG A 1 93 ? -8.785 11.676 7.787 1.00 94.75 93 ARG A C 1
ATOM 763 O O . ARG A 1 93 ? -9.361 12.305 8.664 1.00 94.75 93 ARG A O 1
ATOM 770 N N . ASN A 1 94 ? -9.348 10.959 6.819 1.00 95.62 94 ASN A N 1
ATOM 771 C CA . ASN A 1 94 ? -10.768 10.774 6.582 1.00 95.62 94 ASN A CA 1
ATOM 772 C C . ASN A 1 94 ? -11.002 9.263 6.452 1.00 95.62 94 ASN A C 1
ATOM 774 O O . ASN A 1 94 ? -10.355 8.612 5.629 1.00 95.62 94 ASN A O 1
ATOM 778 N N . VAL A 1 95 ? -11.890 8.715 7.271 1.00 96.56 95 VAL A N 1
ATOM 779 C CA . VAL A 1 95 ? -12.268 7.300 7.315 1.00 96.56 95 VAL A CA 1
ATOM 780 C C . VAL A 1 95 ? -13.742 7.229 6.938 1.00 96.56 95 VAL A C 1
ATOM 782 O O . VAL A 1 95 ? -14.600 7.711 7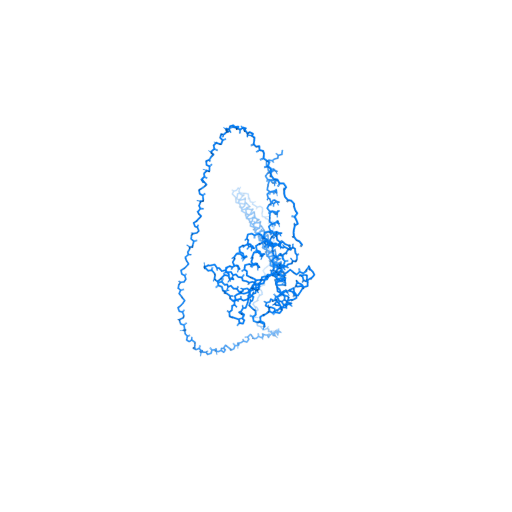.674 1.00 96.56 95 VAL A O 1
ATOM 785 N N . GLY A 1 96 ? -14.022 6.698 5.751 1.00 96.44 96 GLY A N 1
ATOM 786 C CA . GLY A 1 96 ? -15.338 6.757 5.119 1.00 96.44 96 GLY A CA 1
ATOM 787 C C . GLY A 1 96 ? -15.413 5.927 3.842 1.00 96.44 96 GLY A C 1
ATOM 788 O O . GLY A 1 96 ? -14.478 5.190 3.514 1.00 96.44 96 GLY A O 1
ATOM 789 N N . GLY A 1 97 ? -16.525 6.070 3.122 1.00 97.00 97 GLY A N 1
ATOM 790 C CA . GLY A 1 97 ? -16.769 5.416 1.838 1.00 97.00 97 GLY A CA 1
ATOM 791 C C . GLY A 1 97 ? -17.291 3.983 1.947 1.00 97.00 97 GLY A C 1
ATOM 792 O O . GLY A 1 97 ? -17.230 3.347 3.001 1.00 97.00 97 GLY A O 1
ATOM 793 N N . GLU A 1 98 ? -17.779 3.470 0.818 1.00 97.56 98 GLU A N 1
ATOM 794 C CA . GLU A 1 98 ? -18.466 2.174 0.709 1.00 97.56 98 GLU A CA 1
ATOM 795 C C . GLU A 1 98 ? -17.639 1.003 1.247 1.00 97.56 98 GLU A C 1
ATOM 797 O O . GLU A 1 98 ? -18.173 0.125 1.920 1.00 97.56 98 GLU A O 1
ATOM 802 N N . LEU A 1 99 ? -16.321 1.012 1.021 1.00 95.38 99 LEU A N 1
ATOM 803 C CA . LEU A 1 99 ? -15.432 -0.037 1.521 1.00 95.38 99 LEU A CA 1
ATOM 804 C C . LEU A 1 99 ? -15.416 -0.091 3.055 1.00 95.38 99 LEU A C 1
ATOM 806 O O . LEU A 1 99 ? -15.495 -1.173 3.628 1.00 95.38 99 LEU A O 1
ATOM 810 N N . THR A 1 100 ? -15.342 1.065 3.721 1.00 97.19 100 THR A N 1
ATOM 811 C CA . THR A 1 100 ? -15.353 1.137 5.191 1.00 97.19 100 THR A CA 1
ATOM 812 C C . THR A 1 100 ? -16.697 0.657 5.734 1.00 97.19 100 THR A C 1
ATOM 814 O O . THR A 1 100 ? -16.735 -0.119 6.683 1.00 97.19 100 THR A O 1
ATOM 817 N N . MET A 1 101 ? -17.797 1.052 5.091 1.00 98.12 101 MET A N 1
ATOM 818 C CA . MET A 1 101 ? -19.144 0.614 5.469 1.00 98.12 101 MET A CA 1
ATOM 819 C C . MET A 1 101 ? -19.318 -0.900 5.294 1.00 98.12 101 MET A C 1
ATOM 821 O O . MET A 1 101 ? -19.835 -1.573 6.183 1.00 98.12 101 MET A O 1
ATOM 825 N N . SER A 1 102 ? -18.809 -1.459 4.192 1.00 96.81 102 SER A N 1
ATOM 826 C CA . SER A 1 102 ? -18.791 -2.906 3.963 1.00 96.81 102 SER A CA 1
ATOM 827 C C . SER A 1 102 ? -17.972 -3.647 5.022 1.00 96.81 102 SER A C 1
ATOM 829 O O . SER A 1 102 ? -18.363 -4.742 5.418 1.00 96.81 102 SER A O 1
ATOM 831 N N . GLN A 1 103 ? -16.854 -3.079 5.486 1.00 97.44 103 GLN A N 1
ATOM 832 C CA . GLN A 1 103 ? -16.052 -3.668 6.564 1.00 97.44 103 GLN A CA 1
ATOM 833 C C . GLN A 1 103 ? -16.813 -3.671 7.893 1.00 97.44 103 GLN A C 1
ATOM 835 O O . GLN A 1 103 ? -16.853 -4.701 8.555 1.00 97.44 103 GLN A O 1
ATOM 840 N N . ILE A 1 104 ? -17.485 -2.571 8.245 1.00 98.31 104 ILE A N 1
ATOM 841 C CA . ILE A 1 104 ? -18.315 -2.481 9.459 1.00 98.31 104 ILE A CA 1
ATOM 842 C C . ILE A 1 104 ? -19.447 -3.517 9.426 1.00 98.31 104 ILE A C 1
ATOM 844 O O . ILE A 1 104 ? -19.691 -4.208 10.414 1.00 98.31 104 ILE A O 1
ATOM 848 N N . ALA A 1 105 ? -20.111 -3.673 8.278 1.00 97.81 105 ALA A N 1
ATOM 849 C CA . ALA A 1 105 ? -21.158 -4.676 8.104 1.00 97.81 105 ALA A CA 1
ATOM 850 C C . ALA A 1 105 ? -20.624 -6.115 8.237 1.00 97.81 105 ALA A C 1
ATOM 852 O O . ALA A 1 105 ? -21.316 -6.982 8.766 1.00 97.81 105 ALA A O 1
ATOM 853 N N . GLN A 1 106 ? -19.399 -6.386 7.780 1.00 97.81 106 GLN A N 1
ATOM 854 C CA . GLN A 1 106 ? -18.757 -7.692 7.962 1.00 97.81 106 GLN A CA 1
ATOM 855 C C . GLN A 1 106 ? -18.363 -7.930 9.422 1.00 97.81 106 GLN A C 1
ATOM 857 O O . GLN A 1 106 ? -18.608 -9.017 9.936 1.00 97.81 106 GLN A O 1
ATOM 862 N N . ASP A 1 107 ? -17.825 -6.920 10.103 1.00 98.25 107 ASP A N 1
ATOM 863 C CA . ASP A 1 107 ? -17.450 -7.009 11.518 1.00 98.25 107 ASP A CA 1
ATOM 864 C C . ASP A 1 107 ? -18.679 -7.250 12.407 1.00 98.25 107 ASP A C 1
ATOM 866 O O . ASP A 1 107 ? -18.619 -8.056 13.334 1.00 98.25 107 ASP A O 1
ATOM 870 N N . ARG A 1 108 ? -19.827 -6.643 12.068 1.00 98.44 108 ARG A N 1
ATOM 871 C CA . ARG A 1 108 ? -21.126 -6.972 12.674 1.00 98.44 108 ARG A CA 1
ATOM 872 C C . ARG A 1 108 ? -21.427 -8.467 12.575 1.00 98.44 108 ARG A C 1
ATOM 874 O O . ARG A 1 108 ? -21.678 -9.099 13.593 1.00 98.44 108 ARG A O 1
ATOM 881 N N . ARG A 1 109 ? -21.340 -9.047 11.373 1.00 97.88 109 ARG A N 1
ATOM 882 C CA . ARG A 1 109 ? -21.617 -10.479 11.153 1.00 97.88 109 ARG A CA 1
ATOM 883 C C . ARG A 1 109 ? -20.664 -11.388 11.925 1.00 97.88 109 ARG A C 1
ATOM 885 O O . ARG A 1 109 ? -21.080 -12.443 12.392 1.00 97.88 109 ARG A O 1
ATOM 892 N N . VAL A 1 110 ? -19.395 -10.994 12.075 1.00 97.94 110 VAL A N 1
ATOM 893 C CA . VAL A 1 110 ? -18.437 -11.721 12.929 1.00 97.94 110 VAL A CA 1
ATOM 894 C C . VAL A 1 110 ? -18.951 -11.773 14.369 1.00 97.94 110 VAL A C 1
ATOM 896 O O . VAL A 1 110 ? -18.988 -12.847 14.964 1.00 97.94 110 VAL A O 1
ATOM 899 N N . LEU A 1 111 ? -19.381 -10.630 14.911 1.00 98.25 111 LEU A N 1
ATOM 900 C CA . LEU A 1 111 ? -19.874 -10.517 16.287 1.00 98.25 111 LEU A CA 1
ATOM 901 C C . LEU A 1 111 ? -21.222 -11.224 16.508 1.00 98.25 111 LEU A C 1
ATOM 903 O O . LEU A 1 111 ? -21.450 -11.769 17.590 1.00 98.25 111 LEU A O 1
ATOM 907 N N . GLU A 1 112 ? -22.094 -11.239 15.498 1.00 97.88 112 GLU A N 1
ATOM 908 C CA . GLU A 1 112 ? -23.367 -11.976 15.513 1.00 97.88 112 GLU A CA 1
ATOM 909 C C . GLU A 1 112 ? -23.143 -13.492 15.506 1.00 97.88 112 GLU A C 1
ATOM 911 O O . GLU A 1 112 ? -23.827 -14.220 16.222 1.00 97.88 112 GLU A O 1
ATOM 916 N N . ARG A 1 113 ? -22.175 -13.973 14.717 1.00 97.31 113 ARG A N 1
ATOM 917 C CA . ARG A 1 113 ? -21.923 -15.406 14.527 1.00 97.31 113 ARG A CA 1
ATOM 918 C C . ARG A 1 113 ? -21.170 -16.058 15.684 1.00 97.31 113 ARG A C 1
ATOM 920 O O . ARG A 1 113 ? -21.458 -17.204 16.013 1.00 97.31 113 ARG A O 1
ATOM 927 N N . ASP A 1 114 ? -20.180 -15.373 16.247 1.00 97.62 114 ASP A N 1
ATOM 928 C CA . ASP A 1 114 ? -19.361 -15.886 17.348 1.00 97.62 114 ASP A CA 1
ATOM 929 C C . ASP A 1 114 ? -19.674 -15.097 18.629 1.00 97.62 114 ASP A C 1
ATOM 931 O O . ASP A 1 114 ? -19.241 -13.949 18.737 1.00 97.62 114 ASP A O 1
ATOM 935 N N . PRO A 1 115 ? -20.383 -15.677 19.620 1.00 97.69 115 PRO A N 1
ATOM 936 C CA . PRO A 1 115 ? -20.713 -15.009 20.883 1.00 97.69 115 PRO A CA 1
ATOM 937 C C . PRO A 1 115 ? -19.495 -14.590 21.714 1.00 97.69 115 PRO A C 1
ATOM 939 O O . PRO A 1 115 ? -19.598 -13.695 22.556 1.00 97.69 115 PRO A O 1
ATOM 942 N N . HIS A 1 116 ? -18.344 -15.225 21.496 1.00 98.25 116 HIS A N 1
ATOM 943 C CA . HIS A 1 116 ? -17.098 -14.928 22.192 1.00 98.25 116 HIS A CA 1
ATOM 944 C C . HIS A 1 116 ? -16.194 -13.985 21.399 1.00 98.25 116 HIS A C 1
ATOM 946 O O . HIS A 1 116 ? -15.154 -13.579 21.921 1.00 98.25 116 HIS A O 1
ATOM 952 N N . ALA A 1 117 ? -16.579 -13.586 20.181 1.00 98.44 117 ALA A N 1
ATOM 953 C CA . ALA A 1 117 ? -15.800 -12.633 19.409 1.00 98.44 117 ALA A CA 1
ATOM 954 C C . ALA A 1 117 ? -15.808 -11.240 20.052 1.00 98.44 117 ALA A C 1
ATOM 956 O O . ALA A 1 117 ? -16.849 -10.760 20.521 1.00 98.44 117 ALA A O 1
ATOM 957 N N . THR A 1 118 ? -14.649 -10.584 20.019 1.00 98.69 118 THR A N 1
ATOM 958 C CA . THR A 1 118 ? -14.445 -9.200 20.450 1.00 98.69 118 THR A CA 1
ATOM 959 C C . THR A 1 118 ? -13.739 -8.400 19.360 1.00 98.69 118 THR A C 1
ATOM 961 O O . THR A 1 118 ? -12.853 -8.898 18.668 1.00 98.69 118 THR A O 1
ATOM 964 N N . GLY A 1 119 ? -14.134 -7.141 19.197 1.00 98.31 119 GLY A N 1
ATOM 965 C CA . GLY A 1 119 ? -13.619 -6.254 18.160 1.00 98.31 119 GLY A CA 1
ATOM 966 C C . GLY A 1 119 ? -13.197 -4.913 18.734 1.00 98.31 119 GLY A C 1
ATOM 967 O O . GLY A 1 119 ? -13.886 -4.348 19.581 1.00 98.31 119 GLY A O 1
ATOM 968 N N . LEU A 1 120 ? -12.077 -4.377 18.259 1.00 98.69 120 LEU A N 1
ATOM 969 C CA . LEU A 1 120 ? -11.654 -3.022 18.599 1.00 98.69 120 LEU A CA 1
ATOM 970 C C . LEU A 1 120 ? -11.214 -2.278 17.340 1.00 98.69 120 LEU A C 1
ATOM 972 O O . LEU A 1 120 ? -10.322 -2.718 16.616 1.00 98.69 120 LEU A O 1
ATOM 976 N N . TRP A 1 121 ? -11.833 -1.125 17.110 1.00 98.50 121 TRP A N 1
ATOM 977 C CA . TRP A 1 121 ? -11.434 -0.188 16.067 1.00 98.50 121 TRP A CA 1
ATOM 978 C C . TRP A 1 121 ? -10.586 0.926 16.669 1.00 98.50 121 TRP A C 1
ATOM 980 O O . TRP A 1 121 ? -11.028 1.632 17.573 1.00 98.50 121 TRP A O 1
ATOM 990 N N . ILE A 1 122 ? -9.378 1.109 16.144 1.00 98.62 122 ILE A N 1
ATOM 991 C CA . ILE A 1 122 ? -8.459 2.174 16.531 1.00 98.62 122 ILE A CA 1
ATOM 992 C C . ILE A 1 122 ? -8.369 3.169 15.383 1.00 98.62 122 ILE A C 1
ATOM 994 O O . ILE A 1 122 ? -7.957 2.831 14.271 1.00 98.62 122 ILE A O 1
ATOM 998 N N . MET A 1 123 ? -8.711 4.424 15.642 1.00 98.12 123 MET A N 1
ATOM 999 C CA . MET A 1 123 ? -8.682 5.461 14.616 1.00 98.12 123 MET A CA 1
ATOM 1000 C C . MET A 1 123 ? -8.187 6.786 15.149 1.00 98.12 123 MET A C 1
ATOM 1002 O O . MET A 1 123 ? -8.254 7.062 16.339 1.00 98.12 123 MET A O 1
ATOM 1006 N N . ARG A 1 124 ? -7.681 7.635 14.260 1.00 97.81 124 ARG A N 1
ATOM 1007 C CA . ARG A 1 124 ? -7.289 8.987 14.650 1.00 97.81 124 ARG A CA 1
ATOM 1008 C C . ARG A 1 124 ? -8.526 9.810 15.025 1.00 97.81 124 ARG A C 1
ATOM 1010 O O . ARG A 1 124 ? -9.501 9.820 14.276 1.00 97.81 124 ARG A O 1
ATOM 1017 N N . GLN A 1 125 ? -8.442 10.559 16.120 1.00 97.81 125 GLN A N 1
ATOM 1018 C CA . GLN A 1 125 ? -9.503 11.444 16.598 1.00 97.81 125 GLN A CA 1
ATOM 1019 C C . GLN A 1 125 ? -10.040 12.351 15.481 1.00 97.81 125 GLN A C 1
ATOM 1021 O O . GLN A 1 125 ? -9.271 13.005 14.759 1.00 97.81 125 GLN A O 1
ATOM 1026 N N . GLY A 1 126 ? -11.367 12.358 15.327 1.00 96.38 126 GLY A N 1
ATOM 1027 C CA . GLY A 1 126 ? -12.072 13.146 14.313 1.00 96.38 126 GLY A CA 1
ATOM 1028 C C . GLY A 1 126 ? -11.873 12.689 12.862 1.00 96.38 126 GLY A C 1
ATOM 1029 O O . GLY A 1 126 ? -12.250 13.425 11.955 1.00 96.38 126 GLY A O 1
ATOM 1030 N N . ALA A 1 127 ? -11.274 11.519 12.610 1.00 96.94 127 ALA A N 1
ATOM 1031 C CA . ALA A 1 127 ? -11.088 11.022 11.246 1.00 96.94 127 ALA A CA 1
ATOM 1032 C C . ALA A 1 127 ? -12.339 10.352 10.659 1.00 96.94 127 ALA A C 1
ATOM 1034 O O . ALA A 1 127 ? -12.482 10.313 9.438 1.00 96.94 127 ALA A O 1
ATOM 1035 N N . ALA A 1 128 ? -13.234 9.814 11.491 1.00 97.56 128 ALA A N 1
ATOM 1036 C CA . ALA A 1 128 ? -14.452 9.156 11.027 1.00 97.56 128 ALA A CA 1
ATOM 1037 C C . ALA A 1 128 ? -15.435 10.145 10.387 1.00 97.56 128 ALA A C 1
ATOM 1039 O O . ALA A 1 128 ? -15.797 11.160 10.990 1.00 97.56 128 ALA A O 1
ATOM 1040 N N . ALA A 1 129 ? -15.910 9.810 9.186 1.00 98.06 129 ALA A N 1
ATOM 1041 C CA . ALA A 1 129 ? -17.056 10.475 8.580 1.00 98.06 129 ALA A CA 1
ATOM 1042 C C . ALA A 1 129 ? -18.317 10.276 9.453 1.00 98.06 129 ALA A C 1
ATOM 1044 O O . ALA A 1 129 ? -18.424 9.248 10.131 1.00 98.06 129 ALA A O 1
ATOM 1045 N N . PRO A 1 130 ? -19.299 11.200 9.428 1.00 98.12 130 PRO A N 1
ATOM 1046 C CA . PRO A 1 130 ? -20.500 11.098 10.263 1.00 98.12 130 PRO A CA 1
ATOM 1047 C C . PRO A 1 130 ? -21.267 9.779 10.098 1.00 98.12 130 PRO A C 1
ATOM 1049 O O . PRO A 1 130 ? -21.738 9.215 11.080 1.00 98.12 130 PRO A O 1
ATOM 1052 N N . GLU A 1 131 ? -21.355 9.261 8.873 1.00 98.12 131 GLU A N 1
ATOM 1053 C CA . GLU A 1 131 ? -21.996 7.975 8.561 1.00 98.12 131 GLU A CA 1
ATOM 1054 C C . GLU A 1 131 ? -21.277 6.796 9.228 1.00 98.12 131 GLU A C 1
ATOM 1056 O O . GLU A 1 131 ? -21.912 5.970 9.878 1.00 98.12 131 GLU A O 1
ATOM 1061 N N . VAL A 1 132 ? -19.943 6.764 9.141 1.00 98.31 132 VAL A N 1
ATOM 1062 C CA . VAL A 1 132 ? -19.110 5.742 9.793 1.00 98.31 132 VAL A CA 1
ATOM 1063 C C . VAL A 1 132 ? -19.264 5.807 11.306 1.00 98.31 132 VAL A C 1
ATOM 1065 O O . VAL A 1 132 ? -19.429 4.770 11.943 1.00 98.31 132 VAL A O 1
ATOM 1068 N N . ARG A 1 133 ? -19.253 7.014 11.888 1.00 98.19 133 ARG A N 1
ATOM 1069 C CA . ARG A 1 133 ? -19.450 7.193 13.331 1.00 98.19 133 ARG A CA 1
ATOM 1070 C C . ARG A 1 133 ? -20.798 6.624 13.778 1.00 98.19 133 ARG A C 1
ATOM 1072 O O . ARG A 1 133 ? -20.824 5.839 14.718 1.00 98.19 133 ARG A O 1
ATOM 1079 N N . ARG A 1 134 ? -21.885 6.939 13.062 1.00 98.44 134 ARG A N 1
ATOM 1080 C CA . ARG A 1 134 ? -23.230 6.415 13.361 1.00 98.44 134 ARG A CA 1
ATOM 1081 C C . ARG A 1 134 ? -23.280 4.887 13.323 1.00 98.44 134 ARG A C 1
ATOM 1083 O O . ARG A 1 134 ? -23.888 4.284 14.199 1.00 98.44 134 ARG A O 1
ATOM 1090 N N . GLU A 1 135 ? -22.659 4.243 12.335 1.00 98.50 135 GLU A N 1
ATOM 1091 C CA . GLU A 1 135 ? -22.655 2.773 12.269 1.00 98.50 135 GLU A CA 1
ATOM 1092 C C . GLU A 1 135 ? -21.789 2.123 13.353 1.00 98.50 135 GLU A C 1
ATOM 1094 O O . GLU A 1 135 ? -22.166 1.089 13.907 1.00 98.50 135 GLU A O 1
ATOM 1099 N N . LEU A 1 136 ? -20.660 2.738 13.706 1.00 98.38 136 LEU A N 1
ATOM 1100 C CA . LEU A 1 136 ? -19.834 2.276 14.821 1.00 98.38 136 LEU A CA 1
ATOM 1101 C C . LEU A 1 136 ? -20.552 2.439 16.167 1.00 98.38 136 LEU A C 1
ATOM 1103 O O . LEU A 1 136 ? -20.484 1.542 17.001 1.00 98.38 136 LEU A O 1
ATOM 1107 N N . GLU A 1 137 ? -21.295 3.528 16.367 1.00 98.50 137 GLU A N 1
ATOM 1108 C CA . GLU A 1 137 ? -22.156 3.726 17.542 1.00 98.50 137 GLU A CA 1
ATOM 1109 C C . GLU A 1 137 ? -23.264 2.667 17.623 1.00 98.50 137 GLU A C 1
ATOM 1111 O O . GLU A 1 137 ? -23.541 2.149 18.705 1.00 98.50 137 GLU A O 1
ATOM 1116 N N . LYS A 1 138 ? -23.863 2.281 16.485 1.00 98.56 138 LYS A N 1
ATOM 1117 C CA . LYS A 1 138 ? -24.804 1.151 16.444 1.00 98.56 138 LYS A CA 1
ATOM 1118 C C . LYS A 1 138 ? -24.121 -0.149 16.870 1.00 98.56 138 LYS A C 1
ATOM 1120 O O . LYS A 1 138 ? -24.676 -0.857 17.698 1.00 98.56 138 LYS A O 1
ATOM 1125 N N . LEU A 1 139 ? -22.922 -0.449 16.363 1.00 98.31 139 LEU A N 1
ATOM 1126 C CA . LEU A 1 139 ? -22.165 -1.634 16.791 1.00 98.31 139 LEU A CA 1
ATOM 1127 C C . LEU A 1 139 ? -21.846 -1.625 18.290 1.00 98.31 139 LEU A C 1
ATOM 1129 O O . LEU A 1 139 ? -21.996 -2.651 18.944 1.00 98.31 139 LEU A O 1
ATOM 1133 N N . LEU A 1 140 ? -21.432 -0.480 18.837 1.00 98.38 140 LEU A N 1
ATOM 1134 C CA . LEU A 1 140 ? -21.169 -0.326 20.271 1.00 98.38 140 LEU A CA 1
ATOM 1135 C C . LEU A 1 140 ? -22.416 -0.606 21.115 1.00 98.38 140 LEU A C 1
ATOM 1137 O O . LEU A 1 140 ? -22.321 -1.254 22.155 1.00 98.38 140 LEU A O 1
ATOM 1141 N N . ARG A 1 141 ? -23.581 -0.130 20.662 1.00 98.56 141 ARG A N 1
ATOM 1142 C CA . ARG A 1 141 ? -24.863 -0.356 21.337 1.00 98.56 141 ARG A CA 1
ATOM 1143 C C . ARG A 1 141 ? -25.331 -1.805 21.229 1.00 98.56 141 ARG A C 1
ATOM 1145 O O . ARG A 1 141 ? -25.850 -2.335 22.204 1.00 98.56 141 ARG A O 1
ATOM 1152 N N . ASP A 1 142 ? -25.170 -2.421 20.062 1.00 98.56 142 ASP A N 1
ATOM 1153 C CA . ASP A 1 142 ? -25.662 -3.774 19.797 1.00 98.56 142 ASP A CA 1
ATOM 1154 C C . ASP A 1 142 ? -24.751 -4.845 20.440 1.00 98.56 142 ASP A C 1
ATOM 1156 O O . ASP A 1 142 ? -25.227 -5.905 20.840 1.00 98.56 142 ASP A O 1
ATOM 1160 N N . PHE A 1 143 ? -23.451 -4.558 20.597 1.00 98.44 143 PHE A N 1
ATOM 1161 C CA . PHE A 1 143 ? -22.454 -5.463 21.185 1.00 98.44 143 PHE A CA 1
ATOM 1162 C C . PHE A 1 143 ? -21.679 -4.796 22.334 1.00 98.44 143 PHE A C 1
ATOM 1164 O O . PHE A 1 143 ? -20.450 -4.648 22.251 1.00 98.44 143 PHE A O 1
ATOM 1171 N N . PRO A 1 144 ? -22.361 -4.409 23.430 1.00 97.69 144 PRO A N 1
ATOM 1172 C CA . PRO A 1 144 ? -21.705 -3.767 24.560 1.00 97.69 144 PRO A CA 1
ATOM 1173 C C . PRO A 1 144 ? -20.638 -4.699 25.145 1.00 97.69 144 PRO A C 1
ATOM 1175 O O . PRO A 1 144 ? -20.800 -5.918 25.158 1.00 97.69 144 PRO A O 1
ATOM 1178 N N . GLN A 1 145 ? -19.524 -4.128 25.610 1.00 97.00 145 GLN A N 1
ATOM 1179 C CA . GLN A 1 145 ? -18.344 -4.833 26.154 1.00 97.00 145 GLN A CA 1
ATOM 1180 C C . GLN A 1 145 ? -17.552 -5.685 25.144 1.00 97.00 145 GLN A C 1
ATOM 1182 O O . GLN A 1 145 ? -16.363 -5.925 25.355 1.00 97.00 145 GLN A O 1
ATOM 1187 N N . 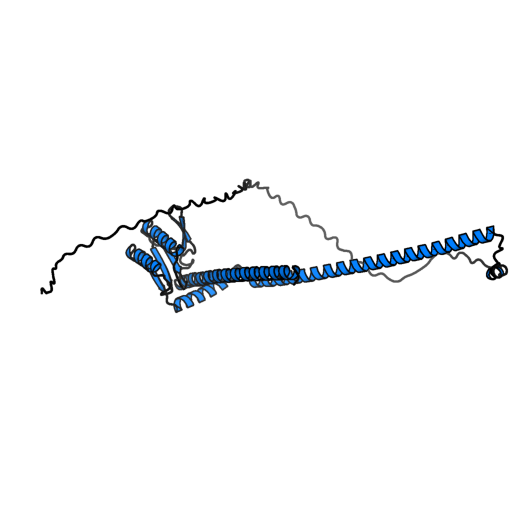ARG A 1 146 ? -18.172 -6.120 24.043 1.00 98.31 146 ARG A N 1
ATOM 1188 C CA . ARG A 1 146 ? -17.545 -6.951 23.006 1.00 98.31 146 ARG A CA 1
ATOM 1189 C C . ARG A 1 146 ? -16.947 -6.127 21.877 1.00 98.31 146 ARG A C 1
ATOM 1191 O O . ARG A 1 146 ? -15.916 -6.515 21.333 1.00 98.31 146 ARG A O 1
ATOM 1198 N N . PHE A 1 147 ? -17.571 -5.005 21.534 1.00 98.62 147 PHE A N 1
ATOM 1199 C CA . PHE A 1 147 ? -17.050 -4.064 20.553 1.00 98.62 147 PHE A CA 1
ATOM 1200 C C . PHE A 1 147 ? -16.612 -2.766 21.225 1.00 98.62 147 PHE A C 1
ATOM 1202 O O . PHE A 1 147 ? -17.261 -2.287 22.154 1.00 98.62 147 PHE A O 1
ATOM 1209 N N . GLN A 1 148 ? -15.502 -2.199 20.761 1.00 98.50 148 GLN A N 1
ATOM 1210 C CA . GLN A 1 148 ? -14.963 -0.938 21.258 1.00 98.50 148 GLN A CA 1
ATOM 1211 C C . GLN A 1 148 ? -14.443 -0.079 20.105 1.00 98.50 148 GLN A C 1
ATOM 1213 O O . GLN A 1 148 ? -13.968 -0.582 19.084 1.00 98.50 148 GLN A O 1
ATOM 1218 N N . VAL A 1 149 ? -14.488 1.237 20.297 1.00 98.44 149 VAL A N 1
ATOM 1219 C CA . VAL A 1 149 ? -13.867 2.216 19.403 1.00 98.44 149 VAL A CA 1
ATOM 1220 C C . VAL A 1 149 ? -12.947 3.084 20.242 1.00 98.44 149 VAL A C 1
ATOM 1222 O O . VAL A 1 149 ? -13.379 3.684 21.222 1.00 98.44 149 VAL A O 1
ATOM 1225 N N . VAL A 1 150 ? -11.676 3.143 19.862 1.00 98.50 150 VAL A N 1
ATOM 1226 C CA . VAL A 1 150 ? -10.663 3.970 20.515 1.00 98.50 150 VAL A CA 1
ATOM 1227 C C . VAL A 1 150 ? -10.185 5.021 19.527 1.00 98.50 150 VAL A C 1
ATOM 1229 O O . VAL A 1 150 ? -9.585 4.714 18.493 1.00 98.50 150 VAL A O 1
ATOM 1232 N N . GLU A 1 151 ? -10.437 6.281 19.867 1.00 98.06 151 GLU A N 1
ATOM 1233 C CA . GLU A 1 151 ? -9.878 7.416 19.149 1.00 98.06 151 GLU A CA 1
ATOM 1234 C C . GLU A 1 151 ? -8.517 7.794 19.746 1.00 98.06 151 GLU A C 1
ATOM 1236 O O . GLU A 1 151 ? -8.415 8.153 20.916 1.00 98.06 151 GLU A O 1
ATOM 1241 N N . VAL A 1 152 ? -7.458 7.722 18.940 1.00 98.38 152 VAL A N 1
ATOM 1242 C CA . VAL A 1 152 ? -6.107 8.137 19.335 1.00 98.38 152 VAL A CA 1
ATOM 1243 C C . VAL A 1 152 ? -5.854 9.588 18.955 1.00 98.38 152 VAL A C 1
ATOM 1245 O O . VAL A 1 152 ? -6.292 10.061 17.898 1.00 98.38 152 VAL A O 1
ATOM 1248 N N . SER A 1 153 ? -5.100 10.298 19.792 1.00 98.19 153 SER A N 1
ATOM 1249 C CA . SER A 1 153 ? -4.744 11.688 19.518 1.00 98.19 153 SER A CA 1
ATOM 1250 C C . SER A 1 153 ? -3.886 11.807 18.250 1.00 98.19 153 SER A C 1
ATOM 1252 O O . SER A 1 153 ? -3.278 10.845 17.764 1.00 98.19 153 SER A O 1
ATOM 1254 N N . LYS A 1 154 ? -3.806 13.017 17.686 1.00 97.06 154 LYS A N 1
ATOM 1255 C CA . LYS A 1 154 ? -2.943 13.279 16.519 1.00 97.06 154 LYS A CA 1
ATOM 1256 C C . LYS A 1 154 ? -1.469 12.982 16.820 1.00 97.06 154 LYS A C 1
ATOM 1258 O O . LYS A 1 154 ? -0.774 12.479 15.936 1.00 97.06 154 LYS A O 1
ATOM 1263 N N . ASP A 1 155 ? -1.019 13.250 18.045 1.00 97.94 155 ASP A N 1
ATOM 1264 C CA . ASP A 1 155 ? 0.363 13.019 18.470 1.00 97.94 155 ASP A CA 1
ATOM 1265 C C . ASP A 1 155 ? 0.658 11.534 18.662 1.00 97.94 155 ASP A C 1
ATOM 1267 O O . ASP A 1 155 ? 1.668 11.051 18.151 1.00 97.94 155 ASP A O 1
ATOM 1271 N N . GLN A 1 156 ? -0.268 10.780 19.262 1.00 98.00 156 GLN A N 1
ATOM 1272 C CA . GLN A 1 156 ? -0.176 9.319 19.330 1.00 98.00 156 GLN A CA 1
ATOM 1273 C C . GLN A 1 156 ? -0.127 8.703 17.930 1.00 98.00 156 GLN A C 1
ATOM 1275 O O . GLN A 1 156 ? 0.714 7.851 17.655 1.00 98.00 156 GLN A O 1
ATOM 1280 N N . ALA A 1 157 ? -0.955 9.184 16.997 1.00 97.81 157 ALA A N 1
ATOM 1281 C CA . ALA A 1 157 ? -0.915 8.715 15.616 1.00 97.81 157 ALA A CA 1
ATOM 1282 C C . ALA A 1 157 ? 0.417 9.040 14.916 1.00 97.81 157 ALA A C 1
ATOM 1284 O O . ALA A 1 157 ? 0.904 8.248 14.107 1.00 97.81 157 ALA A O 1
ATOM 1285 N N . LYS A 1 158 ? 1.029 10.192 15.219 1.00 97.50 158 LYS A N 1
ATOM 1286 C CA . LYS A 1 158 ? 2.359 10.560 14.713 1.00 97.50 158 LYS A CA 1
ATOM 1287 C C . LYS A 1 158 ? 3.449 9.665 15.310 1.00 97.50 158 LYS A C 1
ATOM 1289 O O . LYS A 1 158 ? 4.316 9.213 14.564 1.00 97.50 158 LYS A O 1
ATOM 1294 N N . GLN A 1 159 ? 3.386 9.389 16.612 1.00 98.31 159 GLN A N 1
ATOM 1295 C CA . GLN A 1 159 ? 4.303 8.483 17.303 1.00 98.31 159 GLN A CA 1
ATOM 1296 C C . GLN A 1 159 ? 4.207 7.065 16.736 1.00 98.31 159 GLN A C 1
ATOM 1298 O O . GLN A 1 159 ? 5.227 6.503 16.351 1.00 98.31 159 GLN A O 1
ATOM 1303 N N . ALA A 1 160 ? 2.993 6.532 16.589 1.00 98.00 160 ALA A N 1
ATOM 1304 C CA . ALA A 1 160 ? 2.759 5.233 15.973 1.00 98.00 160 ALA A CA 1
ATOM 1305 C C . ALA A 1 160 ? 3.387 5.163 14.581 1.00 98.00 160 ALA A C 1
ATOM 1307 O O . ALA A 1 160 ? 4.176 4.272 14.296 1.00 98.00 160 ALA A O 1
ATOM 1308 N N . ARG A 1 161 ? 3.146 6.160 13.725 1.00 97.50 161 ARG A N 1
ATOM 1309 C CA . ARG A 1 161 ? 3.765 6.183 12.394 1.00 97.50 161 ARG A CA 1
ATOM 1310 C C . ARG A 1 161 ? 5.291 6.168 12.434 1.00 97.50 161 ARG A C 1
ATOM 1312 O O . ARG A 1 161 ? 5.892 5.494 11.607 1.00 97.50 161 ARG A O 1
ATOM 1319 N N . ARG A 1 162 ? 5.916 6.879 13.376 1.00 97.56 162 ARG A N 1
ATOM 1320 C CA . ARG A 1 162 ? 7.374 6.848 13.552 1.00 97.56 162 ARG A CA 1
ATOM 1321 C C . ARG A 1 162 ? 7.861 5.444 13.926 1.00 97.56 162 ARG A C 1
ATOM 1323 O O . ARG A 1 162 ? 8.754 4.935 13.260 1.00 97.56 162 ARG A O 1
ATOM 1330 N N . VAL A 1 163 ? 7.225 4.802 14.907 1.00 97.69 163 VAL A N 1
ATOM 1331 C CA . VAL A 1 163 ? 7.541 3.418 15.306 1.00 97.69 163 VAL A CA 1
ATOM 1332 C C . VAL A 1 163 ? 7.364 2.460 14.124 1.00 97.69 163 VAL A C 1
ATOM 1334 O O . VAL A 1 163 ? 8.251 1.672 13.817 1.00 97.69 163 VAL A O 1
ATOM 1337 N N . GLY A 1 164 ? 6.261 2.571 13.380 1.00 95.94 164 GLY A N 1
ATOM 1338 C CA . GLY A 1 164 ? 6.022 1.742 12.198 1.00 95.94 164 GLY A CA 1
ATOM 1339 C C . GLY A 1 164 ? 7.028 1.966 11.064 1.00 95.94 164 GLY A C 1
ATOM 1340 O O . GLY A 1 164 ? 7.356 1.022 10.345 1.00 95.94 164 GLY A O 1
ATOM 1341 N N . GLN A 1 165 ? 7.547 3.188 10.902 1.00 95.56 165 GLN A N 1
ATOM 1342 C CA . GLN A 1 165 ? 8.639 3.478 9.966 1.00 95.56 165 GLN A CA 1
ATOM 1343 C C . GLN A 1 165 ? 9.940 2.793 10.377 1.00 95.56 165 GLN A C 1
ATOM 1345 O O . GLN A 1 165 ? 10.626 2.244 9.517 1.00 95.56 165 GLN A O 1
ATOM 1350 N N . GLU A 1 166 ? 10.273 2.823 11.666 1.00 95.25 166 GLU A N 1
ATOM 1351 C CA . GLU A 1 166 ? 11.456 2.165 12.226 1.00 95.25 166 GLU A CA 1
ATOM 1352 C C . GLU A 1 166 ? 11.354 0.637 12.032 1.00 95.25 166 GLU A C 1
ATOM 1354 O O . GLU A 1 166 ? 12.211 0.051 11.373 1.00 95.25 166 GLU A O 1
ATOM 1359 N N . LEU A 1 167 ? 10.221 0.021 12.395 1.00 92.25 167 LEU A N 1
ATOM 1360 C CA . LEU A 1 167 ? 9.956 -1.410 12.163 1.00 92.25 167 LEU A CA 1
ATOM 1361 C C . LEU A 1 167 ? 10.025 -1.814 10.682 1.00 92.25 167 LEU A C 1
ATOM 1363 O O . LEU A 1 167 ? 10.496 -2.899 10.333 1.00 92.25 167 LEU A O 1
ATOM 1367 N N . GLY A 1 168 ? 9.533 -0.951 9.789 1.00 89.00 168 GLY A N 1
ATOM 1368 C CA . GLY A 1 168 ? 9.595 -1.178 8.347 1.00 89.00 168 GLY A CA 1
ATOM 1369 C C . GLY A 1 168 ? 11.023 -1.148 7.796 1.00 89.00 168 GLY A C 1
ATOM 1370 O O . GLY A 1 168 ? 11.312 -1.854 6.830 1.00 89.00 168 GLY A O 1
ATOM 1371 N N . ARG A 1 169 ? 11.924 -0.362 8.398 1.00 86.50 169 ARG A N 1
ATOM 1372 C CA . ARG A 1 169 ? 13.347 -0.342 8.027 1.00 86.50 169 ARG A CA 1
ATOM 1373 C C . ARG A 1 169 ? 14.036 -1.627 8.461 1.00 86.50 169 ARG A C 1
ATOM 1375 O O . ARG A 1 169 ? 14.755 -2.203 7.651 1.00 86.50 169 ARG A O 1
ATOM 1382 N N . ASP A 1 170 ? 13.759 -2.098 9.670 1.00 78.56 170 ASP A N 1
ATOM 1383 C CA . ASP A 1 170 ? 14.408 -3.289 10.227 1.00 78.56 170 ASP A CA 1
ATOM 1384 C C . ASP A 1 170 ? 13.941 -4.575 9.532 1.00 78.56 170 ASP A C 1
ATOM 1386 O O . ASP A 1 170 ? 14.759 -5.427 9.188 1.00 78.56 170 ASP A O 1
ATOM 1390 N N . ARG A 1 171 ? 12.643 -4.692 9.205 1.00 70.19 171 ARG A N 1
ATOM 1391 C CA . ARG A 1 171 ? 12.128 -5.830 8.414 1.00 70.19 171 ARG A CA 1
ATOM 1392 C C . ARG A 1 171 ? 12.726 -5.885 7.009 1.00 70.19 171 ARG A C 1
ATOM 1394 O O . ARG A 1 171 ? 13.085 -6.957 6.534 1.00 70.19 171 ARG A O 1
ATOM 1401 N N . ASN A 1 172 ? 12.866 -4.735 6.352 1.00 57.59 172 ASN A N 1
ATOM 1402 C CA . ASN A 1 172 ? 13.432 -4.678 5.004 1.00 57.59 172 ASN A CA 1
ATOM 1403 C C . ASN A 1 172 ? 14.949 -4.933 4.977 1.00 57.59 172 ASN A C 1
ATOM 1405 O O . ASN A 1 172 ? 15.459 -5.307 3.924 1.00 57.59 172 ASN A O 1
ATOM 1409 N N . GLN A 1 173 ? 15.668 -4.775 6.096 1.00 55.69 173 GLN A N 1
ATOM 1410 C CA . GLN A 1 173 ? 17.093 -5.124 6.171 1.00 55.69 173 GLN A CA 1
ATOM 1411 C C . GLN A 1 173 ? 17.342 -6.636 6.082 1.00 55.69 173 GLN A C 1
ATOM 1413 O O . GLN A 1 173 ? 18.403 -7.037 5.610 1.00 55.69 173 GLN A O 1
ATOM 1418 N N . LEU A 1 174 ? 16.375 -7.473 6.477 1.00 50.84 174 LEU A N 1
ATOM 1419 C CA . LEU A 1 174 ? 16.526 -8.932 6.437 1.00 50.84 174 LEU A CA 1
ATOM 1420 C C . LEU A 1 174 ? 16.151 -9.556 5.082 1.00 50.84 174 LEU A C 1
ATOM 1422 O O . LEU A 1 174 ? 16.632 -10.641 4.772 1.00 50.84 174 LEU A O 1
ATOM 1426 N N . GLU A 1 175 ? 15.346 -8.881 4.253 1.00 47.72 175 GLU A N 1
ATOM 1427 C CA . GLU A 1 175 ? 14.839 -9.462 2.995 1.00 47.72 175 GLU A CA 1
ATOM 1428 C C . GLU A 1 175 ? 15.172 -8.662 1.725 1.00 47.72 175 GLU A C 1
ATOM 1430 O O . GLU A 1 175 ? 14.949 -9.151 0.616 1.00 47.72 175 GLU A O 1
ATOM 1435 N N . LEU A 1 176 ? 15.740 -7.455 1.828 1.00 49.16 176 LEU A N 1
ATOM 1436 C CA . LEU A 1 176 ? 16.098 -6.659 0.657 1.00 49.16 176 LEU A CA 1
ATOM 1437 C C . LEU A 1 176 ? 17.541 -6.160 0.713 1.00 49.16 176 LEU A C 1
ATOM 1439 O O . LEU A 1 176 ? 17.858 -5.159 1.354 1.00 49.16 176 LEU A O 1
ATOM 1443 N N . VAL A 1 177 ? 18.380 -6.748 -0.143 1.00 53.44 177 VAL A N 1
ATOM 1444 C CA . VAL A 1 177 ? 19.430 -5.988 -0.831 1.00 53.44 177 VAL A CA 1
ATOM 1445 C C . VAL A 1 177 ? 18.755 -4.746 -1.425 1.00 53.44 177 VAL A C 1
ATOM 1447 O O . VAL A 1 177 ? 17.981 -4.832 -2.377 1.00 53.44 177 VAL A O 1
ATOM 1450 N N . ASN A 1 178 ? 18.972 -3.613 -0.762 1.00 58.69 178 ASN A N 1
ATOM 1451 C CA . ASN A 1 178 ? 18.499 -2.261 -1.037 1.00 58.69 178 ASN A CA 1
ATOM 1452 C C . ASN A 1 178 ? 17.950 -2.060 -2.471 1.00 58.69 178 ASN A C 1
ATOM 1454 O O . ASN A 1 178 ? 18.701 -1.839 -3.420 1.00 58.69 178 ASN A O 1
ATOM 1458 N N . THR A 1 179 ? 16.627 -2.132 -2.659 1.00 58.22 179 THR A N 1
ATOM 1459 C CA . THR A 1 179 ? 15.995 -2.037 -3.995 1.00 58.22 179 THR A CA 1
ATOM 1460 C C . THR A 1 179 ? 16.262 -0.713 -4.702 1.00 58.22 179 THR A C 1
ATOM 1462 O O . THR A 1 179 ? 16.249 -0.664 -5.934 1.00 58.22 179 THR A O 1
ATOM 1465 N N . GLU A 1 180 ? 16.517 0.369 -3.962 1.00 60.56 180 GLU A N 1
ATOM 1466 C CA . GLU A 1 180 ? 16.996 1.615 -4.560 1.00 60.56 180 GLU A CA 1
ATOM 1467 C C . GLU A 1 180 ? 18.382 1.454 -5.173 1.00 60.56 180 GLU A C 1
ATOM 1469 O O . GLU A 1 180 ? 18.615 1.933 -6.281 1.00 60.56 180 GLU A O 1
ATOM 1474 N N . GLN A 1 181 ? 19.283 0.770 -4.475 1.00 64.44 181 GLN A N 1
ATOM 1475 C CA . GLN A 1 181 ? 20.628 0.476 -4.953 1.00 64.44 181 GLN A CA 1
ATOM 1476 C C . GLN A 1 181 ? 20.562 -0.428 -6.184 1.00 64.44 181 GLN A C 1
ATOM 1478 O O . GLN A 1 181 ? 21.114 -0.077 -7.218 1.00 64.44 181 GLN A O 1
ATOM 1483 N N . LEU A 1 182 ? 19.717 -1.461 -6.154 1.00 72.50 182 LEU A N 1
ATOM 1484 C CA . LEU A 1 182 ? 19.481 -2.346 -7.297 1.00 72.50 182 LEU A CA 1
ATOM 1485 C C . LEU A 1 182 ? 18.933 -1.590 -8.526 1.00 72.50 182 LEU A C 1
ATOM 1487 O O . LEU A 1 182 ? 19.346 -1.834 -9.659 1.00 72.50 182 LEU A O 1
ATOM 1491 N N . ARG A 1 183 ? 18.042 -0.608 -8.317 1.00 75.56 183 ARG A N 1
ATOM 1492 C CA . ARG A 1 183 ? 17.556 0.285 -9.387 1.00 75.56 183 ARG A CA 1
ATOM 1493 C C . ARG A 1 183 ? 18.621 1.266 -9.874 1.00 75.56 183 ARG A C 1
ATOM 1495 O O . ARG A 1 183 ? 18.624 1.600 -11.060 1.00 75.56 183 ARG A O 1
ATOM 1502 N N . ARG A 1 184 ? 19.490 1.771 -8.993 1.00 76.88 184 ARG A N 1
ATOM 1503 C CA . ARG A 1 184 ? 20.630 2.618 -9.383 1.00 76.88 184 ARG A CA 1
ATOM 1504 C C . ARG A 1 184 ? 21.608 1.811 -10.233 1.00 76.88 184 ARG A C 1
ATOM 1506 O O . ARG A 1 184 ? 21.952 2.269 -11.319 1.00 76.88 184 ARG A O 1
ATOM 1513 N N . ASP A 1 185 ? 21.931 0.593 -9.821 1.00 76.81 185 ASP A N 1
ATOM 1514 C CA . ASP A 1 185 ? 22.819 -0.319 -10.543 1.00 76.81 185 ASP A CA 1
ATOM 1515 C C . ASP A 1 185 ? 22.239 -0.702 -11.905 1.00 76.81 185 ASP A C 1
ATOM 1517 O O . ASP A 1 185 ? 22.935 -0.653 -12.921 1.00 76.81 185 ASP A O 1
ATOM 1521 N N . GLN A 1 186 ? 20.930 -0.968 -11.971 1.00 84.81 186 GLN A N 1
ATOM 1522 C CA . GLN A 1 186 ? 20.243 -1.221 -13.236 1.00 84.81 186 GLN A CA 1
ATOM 1523 C C . GLN A 1 186 ? 20.322 -0.015 -14.186 1.00 84.81 186 GLN A C 1
ATOM 1525 O O . GLN A 1 186 ? 20.631 -0.185 -15.363 1.00 84.81 186 GLN A O 1
ATOM 1530 N N . ARG A 1 187 ? 20.132 1.217 -13.688 1.00 88.50 187 ARG A N 1
ATOM 1531 C CA . ARG A 1 187 ? 20.283 2.439 -14.504 1.00 88.50 187 ARG A CA 1
ATOM 1532 C C . ARG A 1 187 ? 21.718 2.657 -14.975 1.00 88.50 187 ARG A C 1
ATOM 1534 O O . ARG A 1 187 ? 21.922 3.149 -16.084 1.00 88.50 187 ARG A O 1
ATOM 1541 N N . VAL A 1 188 ? 22.708 2.339 -14.144 1.00 91.00 188 VAL A N 1
ATOM 1542 C CA . VAL A 1 188 ? 24.128 2.418 -14.520 1.00 91.00 188 VAL A CA 1
ATOM 1543 C C . VAL A 1 188 ? 24.431 1.405 -15.623 1.00 91.00 188 VAL A C 1
ATOM 1545 O O . VAL A 1 188 ? 25.049 1.773 -16.623 1.00 91.00 188 VAL A O 1
ATOM 1548 N N . LYS A 1 189 ? 23.924 0.174 -15.497 1.00 91.12 189 LYS A N 1
ATOM 1549 C CA . LYS A 1 189 ? 24.047 -0.865 -16.524 1.00 91.12 189 LYS A CA 1
ATOM 1550 C C . LYS A 1 189 ? 23.392 -0.442 -17.840 1.00 91.12 189 LYS A C 1
ATOM 1552 O O . LYS A 1 189 ? 24.064 -0.419 -18.861 1.00 91.12 189 LYS A O 1
ATOM 1557 N N . GLU A 1 190 ? 22.146 0.029 -17.810 1.00 88.88 190 GLU A N 1
ATOM 1558 C CA . GLU A 1 190 ? 21.450 0.528 -19.007 1.00 88.88 190 GLU A CA 1
ATOM 1559 C C . GLU A 1 190 ? 22.187 1.697 -19.678 1.00 88.88 190 GLU A C 1
ATOM 1561 O O . GLU A 1 190 ? 22.248 1.783 -20.907 1.00 88.88 190 GLU A O 1
ATOM 1566 N N . ARG A 1 191 ? 22.768 2.616 -18.892 1.00 91.81 191 ARG A N 1
ATOM 1567 C CA . ARG A 1 191 ? 23.594 3.705 -19.436 1.00 91.81 191 ARG A CA 1
ATOM 1568 C C . ARG A 1 191 ? 24.844 3.164 -20.120 1.00 91.81 191 ARG A C 1
ATOM 1570 O O . ARG A 1 191 ? 25.162 3.630 -21.212 1.00 91.81 191 ARG A O 1
ATOM 1577 N N . ARG A 1 192 ? 25.527 2.200 -19.501 1.00 93.38 192 ARG A N 1
ATOM 1578 C CA . ARG A 1 192 ? 26.713 1.550 -20.069 1.00 93.38 192 ARG A CA 1
ATOM 1579 C C . ARG A 1 192 ? 26.370 0.822 -21.367 1.00 93.38 192 ARG A C 1
ATOM 1581 O O . ARG A 1 192 ? 27.028 1.071 -22.372 1.00 93.38 192 ARG A O 1
ATOM 1588 N N . ASP A 1 193 ? 25.298 0.038 -21.376 1.00 90.75 193 ASP A N 1
ATOM 1589 C CA . ASP A 1 193 ? 24.833 -0.700 -22.553 1.00 90.75 193 ASP A CA 1
ATOM 1590 C C . ASP A 1 193 ? 24.462 0.265 -23.689 1.00 90.75 193 ASP A C 1
ATOM 1592 O O . ASP A 1 193 ? 24.844 0.067 -24.840 1.00 90.75 193 ASP A O 1
ATOM 1596 N N . ARG A 1 194 ? 23.799 1.387 -23.376 1.00 91.50 194 ARG A N 1
ATOM 1597 C CA . ARG A 1 194 ? 23.480 2.427 -24.366 1.00 91.50 194 ARG A CA 1
ATOM 1598 C C . ARG A 1 194 ? 24.733 3.116 -24.918 1.00 91.50 194 ARG A C 1
ATOM 1600 O O . ARG A 1 194 ? 24.747 3.487 -26.091 1.00 91.50 194 ARG A O 1
ATOM 1607 N N . ILE A 1 195 ? 25.764 3.326 -24.099 1.00 92.62 195 ILE A N 1
ATOM 1608 C CA . ILE A 1 195 ? 27.051 3.870 -24.562 1.00 92.62 195 ILE A CA 1
ATOM 1609 C C . ILE A 1 195 ? 27.733 2.866 -25.498 1.00 92.62 195 ILE A C 1
ATOM 1611 O O . ILE A 1 195 ? 28.135 3.260 -26.592 1.00 92.62 195 ILE A O 1
ATOM 1615 N N . GLN A 1 196 ? 27.777 1.585 -25.127 1.00 93.12 196 GLN A N 1
ATOM 1616 C CA . GLN A 1 196 ? 28.345 0.519 -25.958 1.00 93.12 196 GLN A CA 1
ATOM 1617 C C . GLN A 1 196 ? 27.597 0.375 -27.288 1.00 93.12 196 GLN A C 1
ATOM 1619 O O . GLN A 1 196 ? 28.216 0.349 -28.346 1.00 93.12 196 GLN A O 1
ATOM 1624 N N . GLN A 1 197 ? 26.261 0.393 -27.274 1.00 91.12 197 GLN A N 1
ATOM 1625 C CA . GLN A 1 197 ? 25.456 0.375 -28.499 1.00 91.12 197 GLN A CA 1
ATOM 1626 C C . GLN A 1 197 ? 25.764 1.571 -29.407 1.00 91.12 197 GLN A C 1
ATOM 1628 O O . GLN A 1 197 ? 25.919 1.406 -30.615 1.00 91.12 197 GLN A O 1
ATOM 1633 N N . LYS A 1 198 ? 25.902 2.779 -28.844 1.00 91.69 198 LYS A N 1
ATOM 1634 C CA . LYS A 1 198 ? 26.299 3.963 -29.622 1.00 91.69 198 LYS A CA 1
ATOM 1635 C C . LYS A 1 198 ? 27.699 3.821 -30.219 1.00 91.69 198 LYS A C 1
ATOM 1637 O O . LYS A 1 198 ? 27.907 4.284 -31.336 1.00 91.69 198 LYS A O 1
ATOM 1642 N N . GLN A 1 199 ? 28.640 3.216 -29.496 1.00 93.25 199 GLN A N 1
ATOM 1643 C CA . GLN A 1 199 ? 29.991 2.950 -29.999 1.00 93.25 199 GLN A CA 1
ATOM 1644 C C . GLN A 1 199 ? 29.960 1.945 -31.155 1.00 93.25 199 GLN A C 1
ATOM 1646 O O . GLN A 1 199 ? 30.452 2.269 -32.230 1.00 93.25 199 GLN A O 1
ATOM 1651 N N . HIS A 1 200 ? 29.265 0.815 -31.002 1.00 91.38 200 HIS A N 1
ATOM 1652 C CA . HIS A 1 200 ? 29.114 -0.175 -32.073 1.00 91.38 200 HIS A CA 1
ATOM 1653 C C . HIS A 1 200 ? 28.472 0.403 -33.338 1.00 91.38 200 HIS A C 1
ATOM 1655 O O . HIS A 1 200 ? 28.923 0.117 -34.444 1.00 91.38 200 HIS A O 1
ATOM 1661 N N . VAL A 1 201 ? 27.447 1.251 -33.198 1.00 93.31 201 VAL A N 1
ATOM 1662 C CA . VAL A 1 201 ? 26.824 1.915 -34.353 1.00 93.31 201 VAL A CA 1
ATOM 1663 C C . VAL A 1 201 ? 27.808 2.866 -35.039 1.00 93.31 201 VAL A C 1
ATOM 1665 O O . VAL A 1 201 ? 27.887 2.869 -36.265 1.00 93.31 201 VAL A O 1
ATOM 1668 N N . LYS A 1 202 ? 28.587 3.648 -34.279 1.00 93.81 202 LYS A N 1
ATOM 1669 C CA . LYS A 1 202 ? 29.613 4.536 -34.851 1.00 93.81 202 LYS A CA 1
ATOM 1670 C C . LYS A 1 202 ? 30.692 3.753 -35.599 1.00 93.81 202 LYS A C 1
ATOM 1672 O O . LYS A 1 202 ? 31.012 4.112 -36.727 1.00 93.81 202 LYS A O 1
ATOM 1677 N N . GLU A 1 203 ? 31.197 2.673 -35.008 1.00 94.00 203 GLU A N 1
ATOM 1678 C CA . GLU A 1 203 ? 32.191 1.799 -35.642 1.00 94.00 203 GLU A CA 1
ATOM 1679 C C . GLU A 1 203 ? 31.648 1.154 -36.923 1.00 94.00 203 GLU A C 1
ATOM 1681 O O . GLU A 1 203 ? 32.343 1.115 -37.936 1.00 94.00 203 GLU A O 1
ATOM 1686 N N . ALA A 1 204 ? 30.394 0.693 -36.917 1.00 93.62 204 ALA A N 1
ATOM 1687 C CA . ALA A 1 204 ? 29.758 0.119 -38.102 1.00 93.62 204 ALA A CA 1
ATOM 1688 C C . ALA A 1 204 ? 29.611 1.148 -39.236 1.00 93.62 204 ALA A C 1
ATOM 1690 O O . ALA A 1 204 ? 29.897 0.835 -40.392 1.00 93.62 204 ALA A O 1
ATOM 1691 N N . VAL A 1 205 ? 29.215 2.385 -38.912 1.00 95.12 205 VAL A N 1
ATOM 1692 C CA . VAL A 1 205 ? 29.131 3.485 -39.888 1.00 95.12 205 VAL A CA 1
ATOM 1693 C C . VAL A 1 205 ? 30.511 3.825 -40.452 1.00 95.12 205 VAL A C 1
ATOM 1695 O O . VAL A 1 205 ? 30.642 4.002 -41.662 1.00 95.12 205 VAL A O 1
ATOM 1698 N N . GLN A 1 206 ? 31.544 3.867 -39.607 1.00 95.00 206 GLN A N 1
ATOM 1699 C CA . GLN A 1 206 ? 32.910 4.156 -40.040 1.00 95.00 206 GLN A CA 1
ATOM 1700 C C . GLN A 1 206 ? 33.456 3.066 -40.971 1.00 95.00 206 GLN A C 1
ATOM 1702 O O . GLN A 1 206 ? 33.945 3.382 -42.053 1.00 95.00 206 GLN A O 1
ATOM 1707 N N . ARG A 1 207 ? 33.276 1.783 -40.628 1.00 94.12 207 ARG A N 1
ATOM 1708 C CA . ARG A 1 207 ? 33.664 0.662 -41.504 1.00 94.12 207 ARG A CA 1
ATOM 1709 C C . ARG A 1 207 ? 32.932 0.695 -42.843 1.00 94.12 207 ARG A C 1
ATOM 1711 O O . ARG A 1 207 ? 33.541 0.453 -43.880 1.00 94.12 207 ARG A O 1
ATOM 1718 N N . ALA A 1 208 ? 31.639 1.023 -42.837 1.00 93.62 208 ALA A N 1
ATOM 1719 C CA . ALA A 1 208 ? 30.865 1.160 -44.068 1.00 93.62 208 ALA A CA 1
ATOM 1720 C C . ALA A 1 208 ? 31.366 2.325 -44.942 1.00 93.62 208 ALA A C 1
ATOM 1722 O O . ALA A 1 208 ? 31.380 2.205 -46.168 1.00 93.62 208 ALA A O 1
ATOM 1723 N N . ALA A 1 209 ? 31.797 3.436 -44.336 1.00 94.00 209 ALA A N 1
ATOM 1724 C CA . ALA A 1 209 ? 32.397 4.558 -45.056 1.00 94.00 209 ALA A CA 1
ATOM 1725 C C . ALA A 1 209 ? 33.760 4.184 -45.665 1.00 94.00 209 ALA A C 1
ATOM 1727 O O . ALA A 1 209 ? 33.966 4.396 -46.858 1.00 94.00 209 ALA A O 1
ATOM 1728 N N . GLU A 1 210 ? 34.643 3.546 -44.890 1.00 95.38 210 GLU A N 1
ATOM 1729 C CA . GLU A 1 210 ? 35.950 3.070 -45.366 1.00 95.38 210 GLU A CA 1
ATOM 1730 C C . GLU A 1 210 ? 35.811 2.049 -46.503 1.00 95.38 210 GLU A C 1
ATOM 1732 O O . GLU A 1 210 ? 36.556 2.091 -47.483 1.00 95.38 210 GLU A O 1
ATOM 1737 N N . GLN A 1 211 ? 34.834 1.142 -46.414 1.00 95.06 211 GLN A N 1
ATOM 1738 C CA . GLN A 1 211 ? 34.569 0.174 -47.474 1.00 95.06 211 GLN A CA 1
ATOM 1739 C C . GLN A 1 211 ? 34.105 0.862 -48.765 1.00 95.06 211 GLN A C 1
ATOM 1741 O O . GLN A 1 211 ? 34.614 0.544 -49.839 1.00 95.06 211 GLN A O 1
ATOM 1746 N N . ARG A 1 212 ? 33.198 1.845 -48.670 1.00 94.06 212 ARG A N 1
ATOM 1747 C CA . ARG A 1 212 ? 32.759 2.638 -49.832 1.00 94.06 212 ARG A CA 1
ATOM 1748 C C . ARG A 1 212 ? 33.915 3.394 -50.478 1.00 94.06 212 ARG A C 1
ATOM 1750 O O . ARG A 1 212 ? 33.991 3.452 -51.702 1.00 94.06 212 ARG A O 1
ATOM 1757 N N . GLU A 1 213 ? 34.821 3.943 -49.676 1.00 95.56 213 GLU A N 1
ATOM 1758 C CA . GLU A 1 213 ? 35.998 4.644 -50.184 1.00 95.56 213 GLU A CA 1
ATOM 1759 C C . GLU A 1 213 ? 36.951 3.688 -50.918 1.00 95.56 213 GLU A C 1
ATOM 1761 O O . GLU A 1 213 ? 37.378 3.981 -52.036 1.00 95.56 213 GLU A O 1
ATOM 1766 N N . ARG A 1 214 ? 37.225 2.506 -50.348 1.00 94.69 214 ARG A N 1
ATOM 1767 C CA . ARG A 1 214 ? 38.028 1.462 -51.012 1.00 94.69 214 ARG A CA 1
ATOM 1768 C C . ARG A 1 214 ? 37.399 1.013 -52.327 1.00 94.69 214 ARG A C 1
ATOM 1770 O O . ARG A 1 214 ? 38.103 0.884 -53.325 1.00 94.69 214 ARG A O 1
ATOM 1777 N N . GLU A 1 215 ? 36.085 0.804 -52.344 1.00 94.50 215 GLU A N 1
ATOM 1778 C CA . GLU A 1 215 ? 35.355 0.450 -53.562 1.00 94.50 215 GLU A CA 1
ATOM 1779 C C . GLU A 1 215 ? 35.416 1.568 -54.614 1.00 94.50 215 GLU A C 1
ATOM 1781 O O . GLU A 1 215 ? 35.573 1.265 -55.797 1.00 94.50 215 GLU A O 1
ATOM 1786 N N . SER A 1 216 ? 35.351 2.846 -54.214 1.00 94.75 216 SER A N 1
ATOM 1787 C CA . SER A 1 216 ? 35.520 3.984 -55.134 1.00 94.75 216 SER A CA 1
ATOM 1788 C C . SER A 1 216 ? 36.911 3.996 -55.759 1.00 94.75 216 SER A C 1
ATOM 1790 O O . SER A 1 216 ? 37.026 4.014 -56.983 1.00 94.75 216 SER A O 1
ATOM 1792 N N . ARG A 1 217 ? 37.967 3.873 -54.941 1.00 95.12 217 ARG A N 1
ATOM 1793 C CA . ARG A 1 217 ? 39.358 3.833 -55.424 1.00 95.12 217 ARG A CA 1
ATOM 1794 C C . ARG A 1 217 ? 39.585 2.674 -56.398 1.00 95.12 217 ARG A C 1
ATOM 1796 O O . ARG A 1 217 ? 40.124 2.875 -57.480 1.00 95.12 217 ARG A O 1
ATOM 1803 N N . GLN A 1 218 ? 39.079 1.479 -56.081 1.00 94.69 218 GLN A N 1
ATOM 1804 C CA . GLN A 1 218 ? 39.169 0.326 -56.986 1.00 94.69 218 GLN A CA 1
ATOM 1805 C C . GLN A 1 218 ? 38.412 0.543 -58.304 1.00 94.69 218 GLN A C 1
ATOM 1807 O O . GLN A 1 218 ? 38.861 0.095 -59.361 1.00 94.69 218 GLN A O 1
ATOM 1812 N N . ARG A 1 219 ? 37.247 1.206 -58.271 1.00 94.44 219 ARG A N 1
ATOM 1813 C CA . ARG A 1 219 ? 36.496 1.550 -59.490 1.00 94.44 219 ARG A CA 1
ATOM 1814 C C . ARG A 1 219 ? 37.264 2.553 -60.345 1.00 94.44 219 ARG A C 1
ATOM 1816 O O . ARG A 1 219 ? 37.337 2.361 -61.558 1.00 94.44 219 ARG A O 1
ATOM 1823 N N . GLU A 1 220 ? 37.856 3.568 -59.726 1.00 94.81 220 GLU A N 1
ATOM 1824 C CA . GLU A 1 220 ? 38.681 4.573 -60.400 1.00 94.81 220 GLU A CA 1
ATOM 1825 C C . GLU A 1 220 ? 39.926 3.946 -61.037 1.00 94.81 220 GLU A C 1
ATOM 1827 O O . GLU A 1 220 ? 40.172 4.163 -62.222 1.00 94.81 220 GLU A O 1
ATOM 1832 N N . GLU A 1 221 ? 40.655 3.091 -60.316 1.00 95.06 221 GLU A N 1
ATOM 1833 C CA . GLU A 1 221 ? 41.811 2.355 -60.846 1.00 95.06 221 GLU A CA 1
ATOM 1834 C C . GLU A 1 221 ? 41.428 1.478 -62.044 1.00 95.06 221 GLU A C 1
ATOM 1836 O O . GLU A 1 221 ? 42.069 1.538 -63.095 1.00 95.06 221 GLU A O 1
ATOM 1841 N N . ARG A 1 222 ? 40.331 0.712 -61.944 1.00 94.81 222 ARG A N 1
ATOM 1842 C CA . ARG A 1 222 ? 39.815 -0.086 -63.071 1.00 94.81 222 ARG A CA 1
ATOM 1843 C C . ARG A 1 222 ? 39.437 0.793 -64.261 1.00 94.81 222 ARG A C 1
ATOM 1845 O O . ARG A 1 222 ? 39.658 0.401 -65.407 1.00 94.81 222 ARG A O 1
ATOM 1852 N N . GLN A 1 223 ? 38.867 1.972 -64.018 1.00 94.56 223 GLN A N 1
ATOM 1853 C CA . GLN A 1 223 ? 38.524 2.915 -65.080 1.00 94.56 223 GLN A CA 1
ATOM 1854 C C . GLN A 1 223 ? 39.781 3.502 -65.736 1.00 94.56 223 GLN A C 1
ATOM 1856 O O . GLN A 1 223 ? 39.827 3.619 -66.961 1.00 94.56 223 GLN A O 1
ATOM 1861 N N . GLN A 1 224 ? 40.816 3.823 -64.957 1.00 94.38 224 GLN A N 1
ATOM 1862 C CA . GLN A 1 224 ? 42.106 4.280 -65.476 1.00 94.38 224 GLN A CA 1
ATOM 1863 C C . GLN A 1 224 ? 42.804 3.194 -66.302 1.00 94.38 224 GLN A C 1
ATOM 1865 O O . GLN A 1 224 ? 43.281 3.488 -67.397 1.00 94.38 224 GLN A O 1
ATOM 1870 N N . GLN A 1 225 ? 42.799 1.943 -65.832 1.00 93.12 225 GLN A N 1
ATOM 1871 C CA . GLN A 1 225 ? 43.336 0.795 -66.569 1.00 93.12 225 GLN A CA 1
ATOM 1872 C C . GLN A 1 225 ? 42.612 0.591 -67.904 1.00 93.12 225 GLN A C 1
ATOM 1874 O O . GLN A 1 225 ? 43.269 0.435 -68.931 1.00 93.12 225 GLN A O 1
ATOM 1879 N N . ARG A 1 226 ? 41.272 0.676 -67.921 1.00 93.56 226 ARG A N 1
ATOM 1880 C CA . ARG A 1 226 ? 40.480 0.628 -69.164 1.00 93.56 226 ARG A CA 1
ATOM 1881 C C . ARG A 1 226 ? 40.861 1.757 -70.120 1.00 93.56 226 ARG A C 1
ATOM 1883 O O . ARG A 1 226 ? 41.223 1.483 -71.254 1.00 93.56 226 ARG A O 1
ATOM 1890 N N . ARG A 1 227 ? 40.912 3.007 -69.642 1.00 94.44 227 ARG A N 1
ATOM 1891 C CA . ARG A 1 227 ? 41.337 4.162 -70.458 1.00 94.44 227 ARG A CA 1
ATOM 1892 C C . ARG A 1 227 ? 42.771 4.026 -70.984 1.00 94.44 227 ARG A C 1
ATOM 1894 O O . ARG A 1 227 ? 43.086 4.533 -72.058 1.00 94.44 227 ARG A O 1
ATOM 1901 N N . ALA A 1 228 ? 43.676 3.409 -70.227 1.00 93.62 228 ALA A N 1
ATOM 1902 C CA . ALA A 1 228 ? 45.037 3.133 -70.683 1.00 93.62 228 ALA A CA 1
ATOM 1903 C C . ALA A 1 228 ? 45.055 2.052 -71.776 1.00 93.62 228 ALA A C 1
ATOM 1905 O O . ALA A 1 228 ? 45.702 2.248 -72.804 1.00 93.62 228 ALA A O 1
ATOM 1906 N N . ALA A 1 229 ? 44.300 0.966 -71.588 1.00 93.62 229 ALA A N 1
ATOM 1907 C CA . ALA A 1 229 ? 44.139 -0.092 -72.581 1.00 93.62 229 ALA A CA 1
ATOM 1908 C C . ALA A 1 229 ? 43.507 0.433 -73.882 1.00 93.62 229 ALA A C 1
ATOM 1910 O O . ALA A 1 229 ? 44.031 0.157 -74.958 1.00 93.62 229 ALA A O 1
ATOM 1911 N N . ASP A 1 230 ? 42.464 1.262 -73.789 1.00 94.00 230 ASP A N 1
ATOM 1912 C CA . ASP A 1 230 ? 41.805 1.882 -74.945 1.00 94.00 230 ASP A CA 1
ATOM 1913 C C . ASP A 1 230 ? 42.773 2.780 -75.728 1.00 94.00 230 ASP A C 1
ATOM 1915 O O . ASP A 1 230 ? 42.842 2.698 -76.953 1.00 94.00 230 ASP A O 1
ATOM 1919 N N . ARG A 1 231 ? 43.600 3.578 -75.034 1.00 93.75 231 ARG A N 1
ATOM 1920 C CA . ARG A 1 231 ? 44.643 4.402 -75.674 1.00 93.75 231 ARG A CA 1
ATOM 1921 C C . ARG A 1 231 ? 45.699 3.561 -76.389 1.00 93.75 231 ARG A C 1
ATOM 1923 O O . ARG A 1 231 ? 46.143 3.934 -77.474 1.00 93.75 231 ARG A O 1
ATOM 1930 N N . LEU A 1 232 ? 46.114 2.438 -75.803 1.00 93.38 232 LEU A N 1
ATOM 1931 C CA . LEU A 1 232 ? 47.043 1.509 -76.454 1.00 93.38 232 LEU A CA 1
ATOM 1932 C C . LEU A 1 232 ? 46.404 0.844 -77.678 1.00 93.38 232 LEU A C 1
ATOM 1934 O O . LEU A 1 232 ? 47.048 0.751 -78.723 1.00 93.38 232 LEU A O 1
ATOM 1938 N N . ALA A 1 233 ? 45.137 0.437 -77.575 1.00 92.50 233 ALA A N 1
ATOM 1939 C CA . ALA A 1 233 ? 44.384 -0.146 -78.679 1.00 92.50 233 ALA A CA 1
ATOM 1940 C C . ALA A 1 233 ? 44.193 0.854 -79.829 1.00 92.50 233 ALA A C 1
ATOM 1942 O O . ALA A 1 233 ? 44.390 0.490 -80.987 1.00 92.50 233 ALA A O 1
ATOM 1943 N N . GLN A 1 234 ? 43.881 2.117 -79.526 1.00 92.50 234 GLN A N 1
ATOM 1944 C CA . GLN A 1 234 ? 43.754 3.180 -80.521 1.00 92.50 234 GLN A CA 1
ATOM 1945 C C . GLN A 1 234 ? 45.083 3.438 -81.241 1.00 92.50 234 GLN A C 1
ATOM 1947 O O . GLN A 1 234 ? 45.123 3.388 -82.466 1.00 92.50 234 GLN A O 1
ATOM 1952 N N . ARG A 1 235 ? 46.195 3.578 -80.504 1.00 90.62 235 ARG A N 1
ATOM 1953 C CA . ARG A 1 235 ? 47.538 3.702 -81.105 1.00 90.62 235 ARG A CA 1
ATOM 1954 C C . ARG A 1 235 ? 47.896 2.509 -81.992 1.00 90.62 235 ARG A C 1
ATOM 1956 O O . ARG A 1 235 ? 48.579 2.667 -83.000 1.00 90.62 235 ARG A O 1
ATOM 1963 N N . ALA A 1 236 ? 47.475 1.301 -81.616 1.00 88.56 236 ALA A N 1
ATOM 1964 C CA . ALA A 1 236 ? 47.690 0.109 -82.430 1.00 88.56 236 ALA A CA 1
ATOM 1965 C C . ALA A 1 236 ? 46.855 0.128 -83.723 1.00 88.56 236 ALA A C 1
ATOM 1967 O O . ALA A 1 236 ? 47.365 -0.292 -84.759 1.00 88.56 236 ALA A O 1
ATOM 1968 N N . ARG A 1 237 ? 45.612 0.634 -83.679 1.00 89.12 237 ARG A N 1
ATOM 1969 C CA . ARG A 1 237 ? 44.771 0.845 -84.872 1.00 89.12 237 ARG A CA 1
ATOM 1970 C C . ARG A 1 237 ? 45.379 1.890 -85.802 1.00 89.12 237 ARG A C 1
ATOM 1972 O O . ARG A 1 237 ? 45.615 1.574 -86.959 1.00 89.12 237 ARG A O 1
ATOM 1979 N N . GLU A 1 238 ? 45.754 3.053 -85.274 1.00 88.69 238 GLU A N 1
ATOM 1980 C CA . GLU A 1 238 ? 46.408 4.129 -86.038 1.00 88.69 238 GLU A CA 1
ATOM 1981 C C . GLU A 1 238 ? 47.698 3.643 -86.720 1.00 88.69 238 GLU A C 1
ATOM 1983 O O . GLU A 1 238 ? 47.949 3.961 -87.878 1.00 88.69 238 GLU A O 1
ATOM 1988 N N . ARG A 1 239 ? 48.502 2.808 -86.042 1.00 84.25 239 ARG A N 1
ATOM 1989 C CA . ARG A 1 239 ? 49.697 2.186 -86.643 1.00 84.25 239 ARG A CA 1
ATOM 1990 C C . ARG A 1 239 ? 49.374 1.229 -87.788 1.00 84.25 239 ARG A C 1
ATOM 1992 O O . ARG A 1 239 ? 50.140 1.185 -88.744 1.00 84.25 239 ARG A O 1
ATOM 1999 N N . ARG A 1 240 ? 48.295 0.446 -87.681 1.00 83.19 240 ARG A N 1
ATOM 2000 C CA . ARG A 1 240 ? 47.847 -0.442 -88.767 1.00 83.19 240 ARG A CA 1
ATOM 2001 C C . ARG A 1 240 ? 47.356 0.379 -89.956 1.00 83.19 240 ARG A C 1
ATOM 2003 O O . ARG A 1 240 ? 47.839 0.170 -91.054 1.00 83.19 240 ARG A O 1
ATOM 2010 N N . GLU A 1 241 ? 46.519 1.385 -89.714 1.00 86.38 241 GLU A N 1
ATOM 2011 C CA . GLU A 1 241 ? 46.017 2.289 -90.759 1.00 86.38 241 GLU A CA 1
ATOM 2012 C C . GLU A 1 241 ? 47.138 3.093 -91.444 1.00 86.38 241 GLU A C 1
ATOM 2014 O O . GLU A 1 241 ? 47.078 3.347 -92.645 1.00 86.38 241 GLU A O 1
ATOM 2019 N N . ALA A 1 242 ? 48.179 3.505 -90.711 1.00 80.44 242 ALA A N 1
ATOM 2020 C CA . ALA A 1 242 ? 49.366 4.137 -91.295 1.00 80.44 242 ALA A CA 1
ATOM 2021 C C . ALA A 1 242 ? 50.180 3.154 -92.158 1.00 80.44 242 ALA A C 1
ATOM 2023 O O . ALA A 1 242 ? 50.627 3.516 -93.246 1.00 80.44 242 ALA A O 1
ATOM 2024 N N . ALA A 1 243 ? 50.328 1.902 -91.706 1.00 79.50 243 ALA A N 1
ATOM 2025 C CA . ALA A 1 243 ? 50.984 0.852 -92.483 1.00 79.50 243 ALA A CA 1
ATOM 2026 C C . ALA A 1 243 ? 50.210 0.524 -93.773 1.00 79.50 243 ALA A C 1
ATOM 2028 O O . ALA A 1 243 ? 50.828 0.422 -94.831 1.00 79.50 243 ALA A O 1
ATOM 2029 N N . ASP A 1 244 ? 48.878 0.447 -93.704 1.00 82.06 244 ASP A N 1
ATOM 2030 C CA . ASP A 1 244 ? 48.005 0.193 -94.858 1.00 82.06 244 ASP A CA 1
ATOM 2031 C C . ASP A 1 244 ? 48.042 1.348 -95.880 1.00 82.06 244 ASP A C 1
ATOM 2033 O O . ASP A 1 244 ? 47.935 1.117 -97.083 1.00 82.06 244 ASP A O 1
ATOM 2037 N N . ARG A 1 245 ? 48.268 2.593 -95.427 1.00 80.50 245 ARG A N 1
ATOM 2038 C CA . ARG A 1 245 ? 48.472 3.775 -96.292 1.00 80.50 245 ARG A CA 1
ATOM 2039 C C . ARG A 1 245 ? 49.882 3.890 -96.887 1.00 80.50 245 ARG A C 1
ATOM 2041 O O . ARG A 1 245 ? 50.147 4.827 -97.635 1.00 80.50 245 ARG A O 1
ATOM 2048 N N . GLY A 1 246 ? 50.792 2.966 -96.574 1.00 71.88 246 GLY A N 1
ATOM 2049 C CA . GLY A 1 246 ? 52.172 2.994 -97.070 1.00 71.88 246 GLY A CA 1
ATOM 2050 C C . GLY A 1 246 ? 53.054 4.075 -96.429 1.00 71.88 246 GLY A C 1
ATOM 2051 O O . GLY A 1 246 ? 54.179 4.302 -96.882 1.00 71.88 246 GLY A O 1
ATOM 2052 N N . GLU A 1 247 ? 52.592 4.724 -95.357 1.00 65.19 247 GLU A N 1
ATOM 2053 C CA . GLU A 1 247 ? 53.391 5.680 -94.594 1.00 65.19 247 GLU A CA 1
ATOM 2054 C C . GLU A 1 247 ? 54.421 4.908 -93.755 1.00 65.19 247 GLU A C 1
ATOM 2056 O O . GLU A 1 247 ? 54.122 4.327 -92.709 1.00 65.19 247 GLU A O 1
ATOM 2061 N N . ARG A 1 248 ? 55.679 4.874 -94.217 1.00 57.34 248 ARG A N 1
ATOM 2062 C CA . ARG A 1 248 ? 56.798 4.334 -93.430 1.00 57.34 248 ARG A CA 1
ATOM 2063 C C . ARG A 1 248 ? 56.937 5.152 -92.146 1.00 57.34 248 ARG A C 1
ATOM 2065 O O . ARG A 1 248 ? 57.449 6.268 -92.178 1.00 57.34 248 ARG A O 1
ATOM 2072 N N . THR A 1 249 ? 56.545 4.571 -91.008 1.00 56.25 249 THR A N 1
ATOM 2073 C CA . THR A 1 249 ? 56.840 5.141 -89.685 1.00 56.25 249 THR A CA 1
ATOM 2074 C C . THR A 1 249 ? 58.331 5.489 -89.600 1.00 56.25 249 THR A C 1
ATOM 2076 O O . THR A 1 249 ? 59.158 4.589 -89.798 1.00 56.25 249 THR A O 1
ATOM 2079 N N . PRO A 1 250 ? 58.706 6.748 -89.308 1.00 57.09 250 PRO A N 1
ATOM 2080 C CA . PRO A 1 250 ? 60.103 7.113 -89.127 1.00 57.09 250 PRO A CA 1
ATOM 2081 C C . PRO A 1 250 ? 60.668 6.281 -87.974 1.00 57.09 250 PRO A C 1
ATOM 2083 O O . PRO A 1 250 ? 60.096 6.242 -86.884 1.00 57.09 250 PRO A O 1
ATOM 2086 N N . MET A 1 251 ? 61.764 5.559 -88.224 1.00 49.38 251 MET A N 1
ATOM 2087 C CA . MET A 1 251 ? 62.470 4.821 -87.175 1.00 49.38 251 MET A CA 1
ATOM 2088 C C . MET A 1 251 ? 62.792 5.782 -86.028 1.00 49.38 251 MET A C 1
ATOM 2090 O O . MET A 1 251 ? 63.516 6.757 -86.233 1.00 49.38 251 MET A O 1
ATOM 2094 N N . SER A 1 252 ? 62.269 5.513 -84.827 1.00 53.56 252 SER A N 1
ATOM 2095 C CA . SER A 1 252 ? 62.637 6.294 -83.648 1.00 53.56 252 SER A CA 1
ATOM 2096 C C . SER A 1 252 ? 64.143 6.153 -83.404 1.00 53.56 252 SER A C 1
ATOM 2098 O O . SER A 1 252 ? 64.696 5.051 -83.463 1.00 53.56 252 SER A O 1
ATOM 2100 N N . ALA A 1 253 ? 64.813 7.279 -83.147 1.00 56.81 253 ALA A N 1
ATOM 2101 C CA . ALA A 1 253 ? 66.265 7.364 -82.969 1.00 56.81 253 ALA A CA 1
ATOM 2102 C C . ALA A 1 253 ? 66.809 6.422 -81.873 1.00 56.81 253 ALA A C 1
ATOM 2104 O O . ALA A 1 253 ? 67.959 5.999 -81.926 1.00 56.81 253 ALA A O 1
ATOM 2105 N N . GLU A 1 254 ? 65.957 6.011 -80.935 1.00 53.75 254 GLU A N 1
ATOM 2106 C CA . GLU A 1 254 ? 66.272 5.102 -79.831 1.00 53.75 254 GLU A CA 1
ATOM 2107 C C . GLU A 1 254 ? 66.630 3.674 -80.296 1.00 53.75 254 GLU A C 1
ATOM 2109 O O . GLU A 1 254 ? 67.461 3.004 -79.685 1.00 53.75 254 GLU A O 1
ATOM 2114 N N . LYS A 1 255 ? 66.112 3.215 -81.449 1.00 50.59 255 LYS A N 1
ATOM 2115 C CA . LYS A 1 255 ? 66.498 1.909 -82.023 1.00 50.59 255 LYS A CA 1
ATOM 2116 C C . LYS A 1 255 ? 67.872 1.898 -82.700 1.00 50.59 255 LYS A C 1
ATOM 2118 O O . LYS A 1 255 ? 68.347 0.820 -83.048 1.00 50.59 255 LYS A O 1
ATOM 2123 N N . ARG A 1 256 ? 68.544 3.048 -82.855 1.00 52.00 256 ARG A N 1
ATOM 2124 C CA . ARG A 1 256 ? 69.934 3.088 -83.347 1.00 52.00 256 ARG A CA 1
ATOM 2125 C C . ARG A 1 256 ? 70.976 2.794 -82.264 1.00 52.00 256 ARG A C 1
ATOM 2127 O O . ARG A 1 256 ? 72.099 2.463 -82.617 1.00 52.00 256 ARG A O 1
ATOM 2134 N N . GLN A 1 257 ? 70.631 2.860 -80.975 1.00 49.97 257 GLN A N 1
ATOM 2135 C CA . GLN A 1 257 ? 71.621 2.728 -79.894 1.00 49.97 257 GLN A CA 1
ATOM 2136 C C . GLN A 1 257 ? 71.782 1.298 -79.348 1.00 49.97 257 GLN A C 1
ATOM 2138 O O . GLN A 1 257 ? 72.786 0.997 -78.712 1.00 49.97 257 GLN A O 1
ATOM 2143 N N . ILE A 1 258 ? 70.841 0.391 -79.637 1.00 52.09 258 ILE A N 1
ATOM 2144 C CA . ILE A 1 258 ? 70.834 -0.974 -79.073 1.00 52.09 258 ILE A CA 1
ATOM 2145 C C . ILE A 1 258 ? 71.699 -1.963 -79.886 1.00 52.09 258 ILE A C 1
ATOM 2147 O O . ILE A 1 258 ? 72.041 -3.028 -79.386 1.00 52.09 258 ILE A O 1
ATOM 2151 N N . TYR A 1 259 ? 72.144 -1.611 -81.099 1.00 49.03 259 TYR A N 1
ATOM 2152 C CA . TYR A 1 259 ? 72.970 -2.502 -81.934 1.00 49.03 259 TYR A CA 1
ATOM 2153 C C . TYR A 1 259 ? 74.498 -2.356 -81.765 1.00 49.03 259 TYR A C 1
ATOM 2155 O O . TYR A 1 259 ? 75.231 -3.035 -82.479 1.00 49.03 259 TYR A O 1
ATOM 2163 N N . CYS A 1 260 ? 75.000 -1.541 -80.824 1.00 49.22 260 CYS A N 1
ATOM 2164 C CA . CYS A 1 260 ? 76.449 -1.294 -80.684 1.00 49.22 260 CYS A CA 1
ATOM 2165 C C . CYS A 1 260 ? 77.065 -1.552 -79.290 1.00 49.22 260 CYS A C 1
ATOM 2167 O O . CYS A 1 260 ? 78.223 -1.197 -79.089 1.00 49.22 260 CYS A O 1
ATOM 2169 N N . ALA A 1 261 ? 76.371 -2.177 -78.331 1.00 42.47 261 ALA A N 1
ATOM 2170 C CA . ALA A 1 261 ? 76.950 -2.461 -77.008 1.00 42.47 261 ALA A CA 1
ATOM 2171 C C . ALA A 1 261 ? 77.114 -3.972 -76.752 1.00 42.47 261 ALA A C 1
ATOM 2173 O O . ALA A 1 261 ? 76.180 -4.659 -76.359 1.00 42.47 261 ALA A O 1
ATOM 2174 N N . SER A 1 262 ? 78.336 -4.424 -77.038 1.00 40.59 262 SER A N 1
ATOM 2175 C CA . SER A 1 262 ? 79.097 -5.617 -76.638 1.00 40.59 262 SER A CA 1
ATOM 2176 C C . SER A 1 262 ? 78.445 -6.821 -75.925 1.00 40.59 262 SER A C 1
ATOM 2178 O O . SER A 1 262 ? 77.722 -6.667 -74.941 1.00 40.59 262 SER A O 1
ATOM 2180 N N . PRO A 1 263 ? 78.868 -8.051 -76.295 1.00 46.72 263 PRO A N 1
ATOM 2181 C CA . PRO A 1 263 ? 78.618 -9.269 -75.539 1.00 46.72 263 PRO A CA 1
ATOM 2182 C C . PRO A 1 263 ? 79.607 -9.378 -74.370 1.00 46.72 263 PRO A C 1
ATOM 2184 O O . PRO A 1 263 ? 80.803 -9.134 -74.529 1.00 46.72 263 PRO A O 1
ATOM 2187 N N . GLY A 1 264 ? 79.146 -9.802 -73.195 1.00 43.12 264 GLY A N 1
ATOM 2188 C CA . GLY A 1 264 ? 80.078 -10.150 -72.132 1.00 43.12 264 GLY A CA 1
ATOM 2189 C C . GLY A 1 264 ? 79.447 -10.435 -70.780 1.00 43.12 264 GLY A C 1
ATOM 2190 O O . GLY A 1 264 ? 78.993 -9.521 -70.104 1.00 43.12 264 GLY A O 1
ATOM 2191 N N . ARG A 1 265 ? 79.624 -11.692 -70.353 1.00 41.75 265 ARG A N 1
ATOM 2192 C CA . ARG A 1 265 ? 79.775 -12.135 -68.957 1.00 41.75 265 ARG A CA 1
ATOM 2193 C C . ARG A 1 265 ? 78.496 -12.602 -68.237 1.00 41.75 265 ARG A C 1
ATOM 2195 O O . ARG A 1 265 ? 77.773 -11.842 -67.604 1.00 41.75 265 ARG A O 1
ATOM 2202 N N . LEU A 1 266 ? 78.301 -13.922 -68.282 1.00 50.66 266 LEU A N 1
ATOM 2203 C CA . LEU A 1 266 ? 77.599 -14.704 -67.259 1.00 50.66 266 LEU A CA 1
ATOM 2204 C C . LEU A 1 266 ? 78.318 -14.557 -65.903 1.00 50.66 266 LEU A C 1
ATOM 2206 O O . LEU A 1 266 ? 79.551 -14.597 -65.888 1.00 50.66 266 LEU A O 1
ATOM 2210 N N . PRO A 1 267 ? 77.583 -14.518 -64.779 1.00 49.94 267 PRO A N 1
ATOM 2211 C CA . PRO A 1 267 ? 78.086 -15.065 -63.529 1.00 49.94 267 PRO A CA 1
ATOM 2212 C C . PRO A 1 267 ? 77.167 -16.178 -63.000 1.00 49.94 267 PRO A C 1
ATOM 2214 O O . PRO A 1 267 ? 76.001 -15.980 -62.673 1.00 49.94 267 PRO A O 1
ATOM 2217 N N . GLU A 1 268 ? 77.740 -17.375 -63.035 1.00 43.16 268 GLU A N 1
ATOM 2218 C CA . GLU A 1 268 ? 77.877 -18.365 -61.962 1.00 43.16 268 GLU A CA 1
ATOM 2219 C C . GLU A 1 268 ? 76.768 -18.589 -60.917 1.00 43.16 268 GLU A C 1
ATOM 2221 O O . GLU A 1 268 ? 76.375 -17.731 -60.129 1.00 43.16 268 GLU A O 1
ATOM 2226 N N . ARG A 1 269 ? 76.390 -19.874 -60.846 1.00 45.47 269 ARG A N 1
ATOM 2227 C CA . ARG A 1 269 ? 75.780 -20.564 -59.707 1.00 45.47 269 ARG A CA 1
ATOM 2228 C C . ARG A 1 269 ? 76.675 -20.456 -58.464 1.00 45.47 269 ARG A C 1
ATOM 2230 O O . ARG A 1 269 ? 77.782 -20.983 -58.473 1.00 45.47 269 ARG A O 1
ATOM 2237 N N . GLY A 1 270 ? 76.135 -19.897 -57.382 1.00 44.53 270 GLY A N 1
ATOM 2238 C CA . GLY A 1 270 ? 76.661 -20.004 -56.019 1.00 44.53 270 GLY A CA 1
ATOM 2239 C C . GLY A 1 270 ? 75.720 -20.825 -55.133 1.00 44.53 270 GLY A C 1
ATOM 2240 O O . GLY A 1 270 ? 74.507 -20.631 -55.142 1.00 44.53 270 GLY A O 1
ATOM 2241 N N . THR A 1 271 ? 76.301 -21.786 -54.429 1.00 44.38 271 THR A N 1
ATOM 2242 C CA . THR A 1 271 ? 75.709 -22.890 -53.668 1.00 44.38 271 THR A CA 1
ATOM 2243 C C . THR A 1 271 ? 75.336 -22.557 -52.217 1.00 44.38 271 THR A C 1
ATOM 2245 O O . THR A 1 271 ? 75.900 -21.656 -51.614 1.00 44.38 271 THR A O 1
ATOM 2248 N N . LEU A 1 272 ? 74.415 -23.373 -51.687 1.00 42.91 272 LEU A N 1
ATOM 2249 C CA . LEU A 1 272 ? 74.310 -23.947 -50.331 1.00 42.91 272 LEU A CA 1
ATOM 2250 C C . LEU A 1 272 ? 75.097 -23.340 -49.144 1.00 42.91 272 LEU A C 1
ATOM 2252 O O . LEU A 1 272 ? 76.321 -23.350 -49.122 1.00 42.91 272 LEU A O 1
ATOM 2256 N N . ALA A 1 273 ? 74.310 -23.153 -48.076 1.00 39.75 273 ALA A N 1
ATOM 2257 C CA . ALA A 1 273 ? 74.565 -23.539 -46.682 1.00 39.75 273 ALA A CA 1
ATOM 2258 C C . ALA A 1 273 ? 75.274 -22.564 -45.720 1.00 39.75 273 ALA A C 1
ATOM 2260 O O . ALA A 1 273 ? 76.291 -21.957 -46.028 1.00 39.75 273 ALA A O 1
ATOM 2261 N N . ASP A 1 274 ? 74.722 -22.590 -44.495 1.00 42.75 274 ASP A N 1
ATOM 2262 C CA . ASP A 1 274 ? 75.297 -22.211 -43.199 1.00 42.75 274 ASP A CA 1
ATOM 2263 C C . ASP A 1 274 ? 75.393 -20.705 -42.848 1.00 42.75 274 ASP A C 1
ATOM 2265 O O . ASP A 1 274 ? 75.763 -19.879 -43.665 1.00 42.75 274 ASP A O 1
ATOM 2269 N N . ARG A 1 275 ? 75.116 -20.220 -41.624 1.00 42.25 275 ARG A N 1
ATOM 2270 C CA . ARG A 1 275 ? 74.725 -20.824 -40.334 1.00 42.25 275 ARG A CA 1
ATOM 2271 C C . ARG A 1 275 ? 74.572 -19.703 -39.291 1.00 42.25 275 ARG A C 1
ATOM 2273 O O . ARG A 1 275 ? 75.336 -18.748 -39.325 1.00 42.25 275 ARG A O 1
ATOM 2280 N N . ALA A 1 276 ? 73.679 -19.928 -38.318 1.00 39.81 276 ALA A N 1
ATOM 2281 C CA . ALA A 1 276 ? 73.591 -19.301 -36.983 1.00 39.81 276 ALA A CA 1
ATOM 2282 C C . ALA A 1 276 ? 73.279 -17.787 -36.911 1.00 39.81 276 ALA A C 1
ATOM 2284 O O . ALA A 1 276 ? 73.865 -16.968 -37.592 1.00 39.81 276 ALA A O 1
ATOM 2285 N N . GLY A 1 277 ? 72.394 -17.287 -36.050 1.00 37.84 277 GLY A N 1
ATOM 2286 C CA . GLY A 1 277 ? 71.737 -17.861 -34.882 1.00 37.84 277 GLY A CA 1
ATOM 2287 C C . GLY A 1 277 ? 71.581 -16.767 -33.816 1.00 37.84 277 GLY A C 1
ATOM 2288 O O . GLY A 1 277 ? 72.571 -16.139 -33.450 1.00 37.84 277 GLY A O 1
ATOM 2289 N N . ARG A 1 278 ? 70.363 -16.548 -33.295 1.00 46.22 278 ARG A N 1
ATOM 2290 C CA . ARG A 1 278 ? 70.139 -16.014 -31.936 1.00 46.22 278 ARG A CA 1
ATOM 2291 C C . ARG A 1 278 ? 68.705 -16.286 -31.443 1.00 46.22 278 ARG A C 1
ATOM 2293 O O . ARG A 1 278 ? 67.763 -15.665 -31.909 1.00 46.22 278 ARG A O 1
ATOM 2300 N N . GLN A 1 279 ? 68.635 -17.253 -30.519 1.00 45.16 279 GLN A N 1
ATOM 2301 C CA . GLN A 1 279 ? 67.813 -17.360 -29.292 1.00 45.16 279 GLN A CA 1
ATOM 2302 C C . GLN A 1 279 ? 66.305 -17.048 -29.404 1.00 45.16 279 GLN A C 1
ATOM 2304 O O . GLN A 1 279 ? 65.916 -15.911 -29.615 1.00 45.16 279 GLN A O 1
ATOM 2309 N N . ALA A 1 280 ? 65.384 -18.014 -29.315 1.00 42.91 280 ALA A N 1
ATOM 2310 C CA . ALA A 1 280 ? 65.053 -18.872 -28.162 1.00 42.91 280 ALA A CA 1
ATOM 2311 C C . ALA A 1 280 ? 64.623 -18.096 -26.894 1.00 42.91 280 ALA A C 1
ATOM 2313 O O . ALA A 1 280 ? 65.438 -17.833 -26.015 1.00 42.91 280 ALA A O 1
ATOM 2314 N N . GLN A 1 281 ? 63.321 -17.812 -26.789 1.00 48.50 281 GLN A N 1
ATOM 2315 C CA . GLN A 1 281 ? 62.537 -17.792 -25.543 1.00 48.50 281 GLN A CA 1
ATOM 2316 C C . GLN A 1 281 ? 61.211 -18.501 -25.874 1.00 48.50 281 GLN A C 1
ATOM 2318 O O . GLN A 1 281 ? 60.445 -18.021 -26.700 1.00 48.50 281 GLN A O 1
ATOM 2323 N N . GLN A 1 282 ? 61.125 -19.802 -25.594 1.00 42.59 282 GLN A N 1
ATOM 2324 C CA . GLN A 1 282 ? 60.369 -20.368 -24.468 1.00 42.59 282 GLN A CA 1
ATOM 2325 C C . GLN A 1 282 ? 58.865 -20.056 -24.516 1.00 42.59 282 GLN A C 1
ATOM 2327 O O . GLN A 1 282 ? 58.400 -19.030 -24.028 1.00 42.59 282 GLN A O 1
ATOM 2332 N N . GLU A 1 283 ? 58.113 -21.013 -25.061 1.00 43.53 283 GLU A N 1
ATOM 2333 C CA . GLU A 1 283 ? 56.715 -21.236 -24.699 1.00 43.53 283 GLU A CA 1
ATOM 2334 C C . GLU A 1 283 ? 56.605 -21.672 -23.229 1.00 43.53 283 GLU A C 1
ATOM 2336 O O . GLU A 1 283 ? 57.415 -22.484 -22.769 1.00 43.53 283 GLU A O 1
ATOM 2341 N N . PRO A 1 284 ? 55.539 -21.266 -22.524 1.00 55.75 284 PRO A N 1
ATOM 2342 C CA . PRO A 1 284 ? 54.919 -22.110 -21.523 1.00 55.75 284 PRO A CA 1
ATOM 2343 C C . PRO A 1 284 ? 53.681 -22.811 -22.098 1.00 55.75 284 PRO A C 1
ATOM 2345 O O . PRO A 1 284 ? 52.726 -22.202 -22.580 1.00 55.75 284 PRO A O 1
ATOM 2348 N N . VAL A 1 285 ? 53.731 -24.131 -21.972 1.00 50.53 285 VAL A N 1
ATOM 2349 C CA . VAL A 1 285 ? 52.672 -25.122 -22.162 1.00 50.53 285 VAL A CA 1
ATOM 2350 C C . VAL A 1 285 ? 51.396 -24.724 -21.395 1.00 50.53 285 VAL A C 1
ATOM 2352 O O . VAL A 1 285 ? 51.471 -24.516 -20.181 1.00 50.53 285 VAL A O 1
ATOM 2355 N N . PRO A 1 286 ? 50.201 -24.679 -22.018 1.00 49.72 286 PRO A N 1
ATOM 2356 C CA . PRO A 1 286 ? 48.959 -24.688 -21.260 1.00 49.72 286 PRO A CA 1
ATOM 2357 C C . PRO A 1 286 ? 48.738 -26.095 -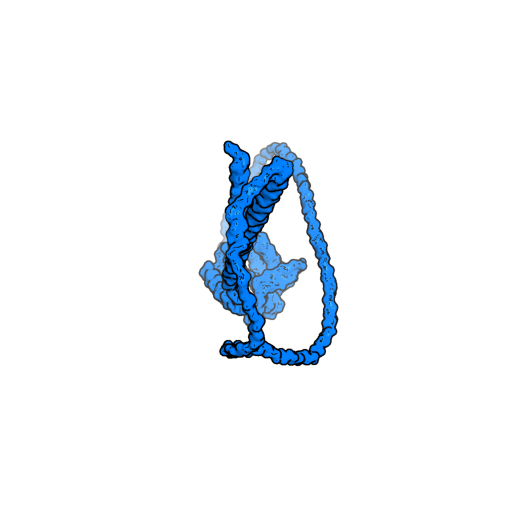20.697 1.00 49.72 286 PRO A C 1
ATOM 2359 O O . PRO A 1 286 ? 48.591 -27.072 -21.431 1.00 49.72 286 PRO A O 1
ATOM 2362 N N . GLY A 1 287 ? 48.752 -26.182 -19.367 1.00 44.59 287 GLY A N 1
ATOM 2363 C CA . GLY A 1 287 ? 48.593 -27.414 -18.611 1.00 44.59 287 GLY A CA 1
ATOM 2364 C C . GLY A 1 287 ? 47.390 -28.243 -19.058 1.00 44.59 287 GLY A C 1
ATOM 2365 O O . GLY A 1 287 ? 46.238 -27.811 -18.986 1.00 44.59 287 GLY A O 1
ATOM 2366 N N . ALA A 1 288 ? 47.686 -29.483 -19.439 1.00 45.97 288 ALA A N 1
ATOM 2367 C CA . ALA A 1 288 ? 46.755 -30.594 -19.404 1.00 45.97 288 ALA A CA 1
ATOM 2368 C C . ALA A 1 288 ? 46.377 -30.862 -17.938 1.00 45.97 288 ALA A C 1
ATOM 2370 O O . ALA A 1 288 ? 46.985 -31.675 -17.245 1.00 45.97 288 ALA A O 1
ATOM 2371 N N . GLY A 1 289 ? 45.384 -30.116 -17.456 1.00 39.97 289 GLY A N 1
ATOM 2372 C CA . GLY A 1 289 ? 44.678 -30.397 -16.217 1.00 39.97 289 GLY A CA 1
ATOM 2373 C C . GLY A 1 289 ? 43.814 -31.636 -16.403 1.00 39.97 289 GLY A C 1
ATOM 2374 O O . GLY A 1 289 ? 42.783 -31.606 -17.074 1.00 39.97 289 GLY A O 1
ATOM 2375 N N . THR A 1 290 ? 44.279 -32.722 -15.805 1.00 44.94 290 THR A N 1
ATOM 2376 C CA . THR A 1 290 ? 43.589 -33.976 -15.522 1.00 44.94 290 THR A CA 1
ATOM 2377 C C . THR A 1 290 ? 42.120 -33.738 -15.174 1.00 44.94 290 THR A C 1
ATOM 2379 O O . THR A 1 290 ? 41.765 -33.236 -14.107 1.00 44.94 290 THR A O 1
ATOM 2382 N N . ARG A 1 291 ? 41.244 -34.129 -16.100 1.00 39.38 291 ARG A N 1
ATOM 2383 C CA . ARG A 1 291 ? 39.799 -34.203 -15.899 1.00 39.38 291 ARG A CA 1
ATOM 2384 C C . ARG A 1 291 ? 39.533 -35.407 -14.995 1.00 39.38 291 ARG A C 1
ATOM 2386 O O . ARG A 1 291 ? 39.378 -36.529 -15.465 1.00 39.38 291 ARG A O 1
ATOM 2393 N N . ALA A 1 292 ? 39.558 -35.169 -13.688 1.00 42.44 292 ALA A N 1
ATOM 2394 C CA . ALA A 1 292 ? 39.085 -36.123 -12.701 1.00 42.44 292 ALA A CA 1
ATOM 2395 C C . ALA A 1 292 ? 37.602 -36.417 -12.963 1.00 42.44 292 ALA A C 1
ATOM 2397 O O . ALA A 1 292 ? 36.773 -35.510 -13.056 1.00 42.44 292 ALA A O 1
ATOM 2398 N N . LEU A 1 293 ? 37.308 -37.704 -13.114 1.00 52.50 293 LEU A N 1
ATOM 2399 C CA . LEU A 1 293 ? 35.974 -38.282 -13.169 1.00 52.50 293 LEU A CA 1
ATOM 2400 C C . LEU A 1 293 ? 35.217 -37.941 -11.873 1.00 52.50 293 LEU A C 1
ATOM 2402 O O . LEU A 1 293 ? 35.674 -38.338 -10.799 1.00 52.50 293 LEU A O 1
ATOM 2406 N N . PRO A 1 294 ? 34.055 -37.268 -11.917 1.00 46.72 294 PRO A N 1
ATOM 2407 C CA . PRO A 1 294 ? 33.099 -37.372 -10.835 1.00 46.72 294 PRO A CA 1
ATOM 2408 C C . PRO A 1 294 ? 32.302 -38.655 -11.055 1.00 46.72 294 PRO A C 1
ATOM 2410 O O . PRO A 1 294 ? 31.561 -38.792 -12.027 1.00 46.72 294 PRO A O 1
ATOM 2413 N N . GLY A 1 295 ? 32.528 -39.599 -10.146 1.00 39.56 295 GLY A N 1
ATOM 2414 C CA . GLY A 1 295 ? 31.875 -40.890 -10.129 1.00 39.56 295 GLY A CA 1
ATOM 2415 C C . GLY A 1 295 ? 30.355 -40.803 -10.145 1.00 39.56 295 GLY A C 1
ATOM 2416 O O . GLY A 1 295 ? 29.729 -39.883 -9.605 1.00 39.56 295 GLY A O 1
ATOM 2417 N N . ASP A 1 296 ? 29.808 -41.850 -10.744 1.00 47.75 296 ASP A N 1
ATOM 2418 C CA . ASP A 1 296 ? 28.443 -42.311 -10.624 1.00 47.75 296 ASP A CA 1
ATOM 2419 C C . ASP A 1 296 ? 27.942 -42.203 -9.181 1.00 47.75 296 ASP A C 1
ATOM 2421 O O . ASP A 1 296 ? 28.245 -43.013 -8.303 1.00 47.75 296 ASP A O 1
ATOM 2425 N N . ARG A 1 297 ? 27.105 -41.197 -8.940 1.00 41.81 297 ARG A N 1
ATOM 2426 C CA . ARG A 1 297 ? 26.070 -41.282 -7.917 1.00 41.81 297 ARG A CA 1
ATOM 2427 C C . ARG A 1 297 ? 24.742 -41.414 -8.627 1.00 41.81 297 ARG A C 1
ATOM 2429 O O . ARG A 1 297 ? 24.125 -40.431 -9.032 1.00 41.81 297 ARG A O 1
ATOM 2436 N N . ALA A 1 298 ? 24.320 -42.669 -8.727 1.00 51.59 298 ALA A N 1
ATOM 2437 C CA . ALA A 1 298 ? 22.942 -43.064 -8.915 1.00 51.59 298 ALA A CA 1
ATOM 2438 C C . ALA A 1 298 ? 22.026 -42.203 -8.027 1.00 51.59 298 ALA A C 1
ATOM 2440 O O . ALA A 1 298 ? 22.026 -42.305 -6.800 1.00 51.59 298 ALA A O 1
ATOM 2441 N N . ARG A 1 299 ? 21.232 -41.341 -8.664 1.00 41.00 299 ARG A N 1
ATOM 2442 C CA . ARG A 1 299 ? 19.991 -40.819 -8.098 1.00 41.00 299 ARG A CA 1
ATOM 2443 C C . ARG A 1 299 ? 18.860 -41.291 -8.987 1.00 41.00 299 ARG A C 1
ATOM 2445 O O . ARG A 1 299 ? 18.598 -40.731 -10.045 1.00 41.00 299 ARG A O 1
ATOM 2452 N N . THR A 1 300 ? 18.242 -42.364 -8.513 1.00 44.56 300 THR A N 1
ATOM 2453 C CA . THR A 1 300 ? 16.814 -42.668 -8.609 1.00 44.56 300 THR A CA 1
ATOM 2454 C C . THR A 1 300 ? 15.990 -41.542 -9.238 1.00 44.56 300 THR A C 1
ATOM 2456 O O . THR A 1 300 ? 15.741 -40.504 -8.616 1.00 44.56 300 THR A O 1
ATOM 2459 N N . LEU A 1 301 ? 15.544 -41.784 -10.470 1.00 40.66 301 LEU A N 1
ATOM 2460 C CA . LEU A 1 301 ? 14.466 -41.050 -11.112 1.00 40.66 301 LEU A CA 1
ATOM 2461 C C . LEU A 1 301 ? 13.182 -41.321 -10.326 1.00 40.66 301 LEU A C 1
ATOM 2463 O O . LEU A 1 301 ? 12.511 -42.329 -10.526 1.00 40.66 301 LEU A O 1
ATOM 2467 N N . ASN A 1 302 ? 12.856 -40.418 -9.406 1.00 39.62 302 ASN A N 1
ATOM 2468 C CA . ASN A 1 302 ? 11.516 -40.337 -8.854 1.00 39.62 302 ASN A CA 1
ATOM 2469 C C . ASN A 1 302 ? 10.646 -39.628 -9.896 1.00 39.62 302 ASN A C 1
ATOM 2471 O O . ASN A 1 302 ? 10.681 -38.404 -10.045 1.00 39.62 302 ASN A O 1
ATOM 2475 N N . THR A 1 303 ? 9.910 -40.431 -10.657 1.00 44.53 303 THR A N 1
ATOM 2476 C CA . THR A 1 303 ? 8.847 -40.013 -11.569 1.00 44.53 303 THR A CA 1
ATOM 2477 C C . THR A 1 303 ? 7.733 -39.349 -10.761 1.00 44.53 303 THR A C 1
ATOM 2479 O O . THR A 1 303 ? 6.762 -39.985 -10.363 1.00 44.53 303 THR A O 1
ATOM 2482 N N . ILE A 1 304 ? 7.859 -38.047 -10.504 1.00 42.97 304 ILE A N 1
ATOM 2483 C CA . ILE A 1 304 ? 6.727 -37.227 -10.076 1.00 42.97 304 ILE A CA 1
ATOM 2484 C C . ILE A 1 304 ? 5.958 -36.863 -11.345 1.00 42.97 304 ILE A C 1
ATOM 2486 O O . ILE A 1 304 ? 6.330 -35.945 -12.080 1.00 42.97 304 ILE A O 1
ATOM 2490 N N . GLN A 1 305 ? 4.879 -37.607 -11.597 1.00 43.44 305 GLN A N 1
ATOM 2491 C CA . GLN A 1 305 ? 3.800 -37.200 -12.492 1.00 43.44 305 GLN A CA 1
ATOM 2492 C C . GLN A 1 305 ? 3.330 -35.797 -12.085 1.00 43.44 305 GLN A C 1
ATOM 2494 O O . GLN A 1 305 ? 2.602 -35.619 -11.110 1.00 43.44 305 GLN A O 1
ATOM 2499 N N . ARG A 1 306 ? 3.751 -34.776 -12.834 1.00 37.22 306 ARG A N 1
ATOM 2500 C CA . ARG A 1 306 ? 3.098 -33.470 -12.790 1.00 37.22 306 ARG A CA 1
ATOM 2501 C C . ARG A 1 306 ? 1.830 -33.568 -13.639 1.00 37.22 306 ARG A C 1
ATOM 2503 O O . ARG A 1 306 ? 1.945 -33.852 -14.832 1.00 37.22 306 ARG A O 1
ATOM 2510 N N . PRO A 1 307 ? 0.635 -33.362 -13.063 1.00 46.31 307 PRO A N 1
ATOM 2511 C CA . PRO A 1 307 ? -0.597 -33.397 -13.830 1.00 46.31 307 PRO A CA 1
ATOM 2512 C C . PRO A 1 307 ? -0.561 -32.301 -14.894 1.00 46.31 307 PRO A C 1
ATOM 2514 O O . PRO A 1 307 ? -0.129 -31.174 -14.643 1.00 46.31 307 PRO A O 1
ATOM 2517 N N . ALA A 1 308 ? -1.023 -32.649 -16.091 1.00 39.78 308 ALA A N 1
ATOM 2518 C CA . ALA A 1 308 ? -1.254 -31.716 -17.174 1.00 39.78 308 ALA A CA 1
ATOM 2519 C C . ALA A 1 308 ? -2.163 -30.576 -16.685 1.00 39.78 308 ALA A C 1
ATOM 2521 O O . ALA A 1 308 ? -3.382 -30.725 -16.577 1.00 39.78 308 ALA A O 1
ATOM 2522 N N . CYS A 1 309 ? -1.575 -29.414 -16.399 1.00 33.66 309 CYS A N 1
ATOM 2523 C CA . CYS A 1 309 ? -2.326 -28.182 -16.231 1.00 33.66 309 CYS A CA 1
ATOM 2524 C C . CYS A 1 309 ? -2.905 -27.797 -17.594 1.00 33.66 309 CYS A C 1
ATOM 2526 O O . CYS A 1 309 ? -2.280 -27.100 -18.392 1.00 33.66 309 CYS A O 1
ATOM 2528 N N . ARG A 1 310 ? -4.127 -28.273 -17.853 1.00 39.84 310 ARG A N 1
ATOM 2529 C CA . ARG A 1 310 ? -5.049 -27.713 -18.841 1.00 39.84 310 ARG A CA 1
ATOM 2530 C C . ARG A 1 310 ? -5.128 -26.203 -18.607 1.00 39.84 310 ARG A C 1
ATOM 2532 O O . ARG A 1 310 ? -5.826 -25.746 -17.702 1.00 39.84 310 ARG A O 1
ATOM 2539 N N . PHE A 1 311 ? -4.448 -25.428 -19.445 1.00 36.44 311 PHE A N 1
ATOM 2540 C CA . PHE A 1 311 ? -4.722 -24.006 -19.605 1.00 36.44 311 PHE A CA 1
ATOM 2541 C C . PHE A 1 311 ? -6.146 -23.869 -20.162 1.00 36.44 311 PHE A C 1
ATOM 2543 O O . PHE A 1 311 ? -6.379 -23.930 -21.368 1.00 36.44 311 PHE A O 1
ATOM 2550 N N . LYS A 1 312 ? -7.135 -23.726 -19.272 1.00 41.78 312 LYS A N 1
ATOM 2551 C CA . LYS A 1 312 ? -8.459 -23.235 -19.657 1.00 41.78 312 LYS A CA 1
ATOM 2552 C C . LYS A 1 312 ? -8.291 -21.766 -20.035 1.00 41.78 312 LYS A C 1
ATOM 2554 O O . LYS A 1 312 ? -8.188 -20.902 -19.170 1.00 41.78 312 LYS A O 1
ATOM 2559 N N . LEU A 1 313 ? -8.251 -21.500 -21.339 1.00 39.66 313 LEU A N 1
ATOM 2560 C CA . LEU A 1 313 ? -8.496 -20.182 -21.916 1.00 39.66 313 LEU A CA 1
ATOM 2561 C C . LEU A 1 313 ? -9.855 -19.678 -21.410 1.00 39.66 313 LEU A C 1
ATOM 2563 O O . LEU A 1 313 ? -10.907 -20.043 -21.935 1.00 39.66 313 LEU A O 1
ATOM 2567 N N . TYR A 1 314 ? -9.841 -18.845 -20.370 1.00 37.88 314 TYR A N 1
ATOM 2568 C CA . TYR A 1 314 ? -11.007 -18.062 -19.983 1.00 37.88 314 TYR A CA 1
ATOM 2569 C C . TYR A 1 314 ? -11.229 -16.998 -21.055 1.00 37.88 314 TYR A C 1
ATOM 2571 O O . TYR A 1 314 ? -10.626 -15.926 -21.058 1.00 37.88 314 TYR A O 1
ATOM 2579 N N . ARG A 1 315 ? -12.102 -17.331 -22.004 1.00 37.47 315 ARG A N 1
ATOM 2580 C CA . ARG A 1 315 ? -12.666 -16.402 -22.976 1.00 37.47 315 ARG A CA 1
ATOM 2581 C C . ARG A 1 315 ? -13.507 -15.390 -22.191 1.00 37.47 315 ARG A C 1
ATOM 2583 O O . ARG A 1 315 ? -14.637 -15.684 -21.810 1.00 37.47 315 ARG A O 1
ATOM 2590 N N . TRP A 1 316 ? -12.941 -14.217 -21.911 1.00 31.86 316 TRP A N 1
ATOM 2591 C CA . TRP A 1 316 ? -13.671 -13.084 -21.344 1.00 31.86 316 TRP A CA 1
ATOM 2592 C C . TRP A 1 316 ? -14.775 -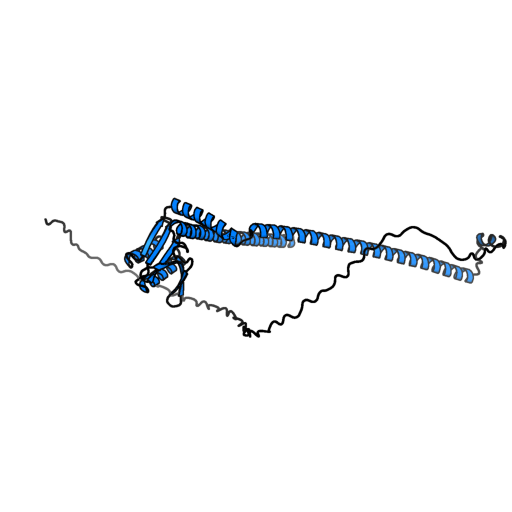12.674 -22.322 1.00 31.86 316 TRP A C 1
ATOM 2594 O O . TRP A 1 316 ? -14.545 -11.993 -23.321 1.00 31.86 316 TRP A O 1
ATOM 2604 N N . ARG A 1 317 ? -15.994 -13.148 -22.063 1.00 38.81 317 ARG A N 1
ATOM 2605 C CA . ARG A 1 317 ? -17.195 -12.745 -22.787 1.00 38.81 317 ARG A CA 1
ATOM 2606 C C . ARG A 1 317 ? -17.586 -11.369 -22.257 1.00 38.81 317 ARG A C 1
ATOM 2608 O O . ARG A 1 317 ? -18.185 -11.259 -21.192 1.00 38.81 317 ARG A O 1
ATOM 2615 N N . ILE A 1 318 ? -17.222 -10.327 -22.999 1.00 40.88 318 ILE A N 1
ATOM 2616 C CA . ILE A 1 318 ? -17.710 -8.961 -22.791 1.00 40.88 318 ILE A CA 1
ATOM 2617 C C . ILE A 1 318 ? -19.241 -9.013 -22.904 1.00 40.88 318 ILE A C 1
ATOM 2619 O O . ILE A 1 318 ? -19.792 -9.119 -24.002 1.00 40.88 318 ILE A O 1
ATOM 2623 N N . ARG A 1 319 ? -19.944 -9.002 -21.764 1.00 41.47 319 ARG A N 1
ATOM 2624 C CA . ARG A 1 319 ? -21.390 -8.763 -21.730 1.00 41.47 319 ARG A CA 1
ATOM 2625 C C . ARG A 1 319 ? -21.602 -7.307 -22.135 1.00 41.47 319 ARG A C 1
ATOM 2627 O O . ARG A 1 319 ? -21.340 -6.396 -21.358 1.00 41.47 319 ARG A O 1
ATOM 2634 N N . ARG A 1 320 ? -22.053 -7.100 -23.373 1.00 40.72 320 ARG A N 1
ATOM 2635 C CA . ARG A 1 320 ? -22.674 -5.843 -23.796 1.00 40.72 320 ARG A CA 1
ATOM 2636 C C . ARG A 1 320 ? -23.921 -5.651 -22.937 1.00 40.72 320 ARG A C 1
ATOM 2638 O O . ARG A 1 320 ? -24.893 -6.384 -23.104 1.00 40.72 320 ARG A O 1
ATOM 2645 N N . TYR A 1 321 ? -23.880 -4.701 -22.010 1.00 41.28 321 TYR A N 1
ATOM 2646 C CA . TYR A 1 321 ? -25.092 -4.206 -21.374 1.00 41.28 321 TYR A CA 1
ATOM 2647 C C . TYR A 1 321 ? -25.898 -3.472 -22.444 1.00 41.28 321 TYR A C 1
ATOM 2649 O O . TYR A 1 321 ? -25.446 -2.487 -23.026 1.00 41.28 321 TYR A O 1
ATOM 2657 N N . ARG A 1 322 ? -27.067 -4.028 -22.762 1.00 43.38 322 ARG A N 1
ATOM 2658 C CA . ARG A 1 322 ? -28.071 -3.400 -23.614 1.00 43.38 322 ARG A CA 1
ATOM 2659 C C . ARG A 1 322 ? -28.703 -2.302 -22.762 1.00 43.38 322 ARG A C 1
ATOM 2661 O O . ARG A 1 322 ? -29.394 -2.604 -21.795 1.00 43.38 322 ARG A O 1
ATOM 2668 N N . ILE A 1 323 ? -28.387 -1.050 -23.076 1.00 42.03 323 ILE A N 1
ATOM 2669 C CA . ILE A 1 323 ? -29.043 0.122 -22.497 1.00 42.03 323 ILE A CA 1
ATOM 2670 C C . ILE A 1 323 ? -30.510 0.038 -22.925 1.00 42.03 323 ILE A C 1
ATOM 2672 O O . ILE A 1 323 ? -30.818 0.140 -24.112 1.00 42.03 323 ILE A O 1
ATOM 2676 N N . VAL A 1 324 ? -31.394 -0.247 -21.972 1.00 44.12 324 VAL A N 1
ATOM 2677 C CA . VAL A 1 324 ? -32.841 -0.134 -22.158 1.00 44.12 324 VAL A CA 1
ATOM 2678 C C . VAL A 1 324 ? -33.182 1.343 -21.946 1.00 44.12 324 VAL A C 1
ATOM 2680 O O . VAL A 1 324 ? -32.836 1.874 -20.888 1.00 44.12 324 VAL A O 1
ATOM 2683 N N . PRO A 1 325 ? -33.794 2.039 -22.917 1.00 49.62 325 PRO A N 1
ATOM 2684 C CA . PRO A 1 325 ? -34.241 3.406 -22.703 1.00 49.62 325 PRO A CA 1
ATOM 2685 C C . PRO A 1 325 ? -35.384 3.399 -21.681 1.00 49.62 325 PRO A C 1
ATOM 2687 O O . PRO A 1 325 ? -36.428 2.788 -21.902 1.00 49.62 325 PRO A O 1
ATOM 2690 N N . LEU A 1 326 ? -35.157 4.062 -20.545 1.00 47.78 326 LEU A N 1
ATOM 2691 C CA . LEU A 1 326 ? -36.200 4.427 -19.591 1.00 47.78 326 LEU A CA 1
ATOM 2692 C C . LEU A 1 326 ? -37.207 5.325 -20.315 1.00 47.78 326 LEU A C 1
ATOM 2694 O O . LEU A 1 326 ? -36.867 6.416 -20.773 1.00 47.78 326 LEU A O 1
ATOM 2698 N N . GLY A 1 327 ? -38.431 4.817 -20.451 1.00 43.59 327 GLY A N 1
ATOM 2699 C CA . GLY A 1 327 ? -39.557 5.546 -21.009 1.00 43.59 327 GLY A CA 1
ATOM 2700 C C . GLY A 1 327 ? -39.855 6.794 -20.185 1.00 43.59 327 GLY A C 1
ATOM 2701 O O . GLY A 1 327 ? -40.051 6.728 -18.974 1.00 43.59 327 GLY A O 1
ATOM 2702 N N . PHE A 1 328 ? -39.889 7.925 -20.881 1.00 42.88 328 PHE A N 1
ATOM 2703 C CA . PHE A 1 328 ? -40.508 9.164 -20.435 1.00 42.88 328 PHE A CA 1
ATOM 2704 C C . PHE A 1 328 ? -41.999 8.906 -20.171 1.00 42.88 328 PHE A C 1
ATOM 2706 O O . PHE A 1 328 ? -42.740 8.583 -21.098 1.00 42.88 328 PHE A O 1
ATOM 2713 N N . ALA A 1 329 ? -42.439 9.070 -18.926 1.00 42.00 329 ALA A N 1
ATOM 2714 C CA . ALA A 1 329 ? -43.851 9.235 -18.599 1.00 42.00 329 ALA A CA 1
ATOM 2715 C C . ALA A 1 329 ? -44.126 10.735 -18.370 1.00 42.00 329 ALA A C 1
ATOM 2717 O O . ALA A 1 329 ? -43.386 11.367 -17.612 1.00 42.00 329 ALA A O 1
ATOM 2718 N N . PRO A 1 330 ? -45.151 11.327 -19.009 1.00 57.16 330 PRO A N 1
ATOM 2719 C CA . PRO A 1 330 ? -45.520 12.717 -18.789 1.00 57.16 330 PRO A CA 1
ATOM 2720 C C . PRO A 1 330 ? -46.367 12.826 -17.516 1.00 57.16 330 PRO A C 1
ATOM 2722 O O . PRO A 1 330 ? -47.469 12.285 -17.445 1.00 57.16 330 PRO A O 1
ATOM 2725 N N . PHE A 1 331 ? -45.861 13.534 -16.507 1.00 48.94 331 PHE A N 1
ATOM 2726 C CA . PHE A 1 331 ? -46.649 13.895 -15.332 1.00 48.94 331 PHE A CA 1
ATOM 2727 C C . PHE A 1 331 ? -47.467 15.145 -15.670 1.00 48.94 331 PHE A C 1
ATOM 2729 O O . PHE A 1 331 ? -46.937 16.254 -15.742 1.00 48.94 331 PHE A O 1
ATOM 2736 N N . TRP A 1 332 ? -48.751 14.939 -15.955 1.00 49.59 332 TRP A N 1
ATOM 2737 C CA . TRP A 1 332 ? -49.728 16.010 -16.096 1.00 49.59 332 TRP A CA 1
ATOM 2738 C C . TRP A 1 332 ? -50.032 16.637 -14.736 1.00 49.59 332 TRP A C 1
ATOM 2740 O O . TRP A 1 332 ? -50.201 15.952 -13.728 1.00 49.59 332 TRP A O 1
ATOM 2750 N N . ALA A 1 333 ? -50.119 17.963 -14.752 1.00 46.50 333 ALA A N 1
ATOM 2751 C CA . ALA A 1 333 ? -50.685 18.774 -13.696 1.00 46.50 333 ALA A CA 1
ATOM 2752 C C . ALA A 1 333 ? -52.158 18.413 -13.454 1.00 46.50 333 ALA A C 1
ATOM 2754 O O . ALA A 1 333 ? -52.916 18.213 -14.403 1.00 46.50 333 ALA A O 1
ATOM 2755 N N . SER A 1 334 ? -52.580 18.432 -12.192 1.00 43.38 334 SER A N 1
ATOM 2756 C CA . SER A 1 334 ? -53.955 18.783 -11.859 1.00 43.38 334 SER A CA 1
ATOM 2757 C C . SER A 1 334 ? -54.014 19.509 -10.523 1.00 43.38 334 SER A C 1
ATOM 2759 O O . SER A 1 334 ? -53.190 19.310 -9.631 1.00 43.38 334 SER A O 1
ATOM 2761 N N . ALA A 1 335 ? -54.967 20.424 -10.481 1.00 45.09 335 ALA A N 1
ATOM 2762 C CA . ALA A 1 335 ? -55.085 21.553 -9.593 1.00 45.09 335 ALA A CA 1
ATOM 2763 C C . ALA A 1 335 ? -55.626 21.215 -8.193 1.00 45.09 335 ALA A C 1
ATOM 2765 O O . ALA A 1 335 ? -56.305 20.217 -7.984 1.00 45.09 335 ALA A O 1
ATOM 2766 N N . ALA A 1 336 ? -55.308 22.135 -7.280 1.00 46.97 336 ALA A N 1
ATOM 2767 C CA . ALA A 1 336 ? -56.150 22.733 -6.244 1.00 46.97 336 ALA A CA 1
ATOM 2768 C C . ALA A 1 336 ? -57.307 21.919 -5.633 1.00 46.97 336 ALA A C 1
ATOM 2770 O O . ALA A 1 336 ? -58.280 21.591 -6.302 1.00 46.97 336 ALA A O 1
ATOM 2771 N N . SER A 1 337 ? -57.304 21.838 -4.298 1.00 43.28 337 SER A N 1
ATOM 2772 C CA . SER A 1 337 ? -58.471 22.288 -3.537 1.00 43.28 337 SER A CA 1
ATOM 2773 C C . SER A 1 337 ? -58.094 22.675 -2.107 1.00 43.28 337 SER A C 1
ATOM 2775 O O . SER A 1 337 ? -57.569 21.883 -1.328 1.00 43.28 337 SER A O 1
ATOM 2777 N N . THR A 1 338 ? -58.350 23.940 -1.809 1.00 52.56 338 THR A N 1
ATOM 2778 C CA . THR A 1 338 ? -58.435 24.564 -0.489 1.00 52.56 338 THR A CA 1
ATOM 2779 C C . THR A 1 338 ? -59.620 23.967 0.278 1.00 52.56 338 THR A C 1
ATOM 2781 O O . THR A 1 338 ? -60.649 23.749 -0.345 1.00 52.56 338 THR A O 1
ATOM 2784 N N . ILE A 1 339 ? -59.527 23.776 1.602 1.00 54.94 339 ILE A N 1
ATOM 2785 C CA . ILE A 1 339 ? -60.594 24.085 2.580 1.00 54.94 339 ILE A CA 1
ATOM 2786 C C . ILE A 1 339 ? -60.016 24.064 4.006 1.00 54.94 339 ILE A C 1
ATOM 2788 O O . ILE A 1 339 ? -59.087 23.337 4.342 1.00 54.94 339 ILE A O 1
ATOM 2792 N N . PHE A 1 340 ? -60.580 24.979 4.780 1.00 52.22 340 PHE A N 1
ATOM 2793 C CA . PHE A 1 340 ? -60.230 25.558 6.070 1.00 52.22 340 PHE A CA 1
ATOM 2794 C C . PHE A 1 340 ? -60.929 24.830 7.245 1.00 52.22 340 PHE A C 1
ATOM 2796 O O . PHE A 1 340 ? -61.850 24.058 6.998 1.00 52.22 340 PHE A O 1
ATOM 2803 N N . HIS A 1 341 ? -60.612 25.244 8.487 1.00 40.81 341 HIS A N 1
ATOM 2804 C CA . HIS A 1 341 ? -61.106 24.828 9.830 1.00 40.81 341 HIS A CA 1
ATOM 2805 C C . HIS A 1 341 ? -60.223 23.776 10.524 1.00 40.81 341 HIS A C 1
ATOM 2807 O O . HIS A 1 341 ? -59.936 22.737 9.956 1.00 40.81 341 HIS A O 1
ATOM 2813 N N . GLY A 1 342 ? -59.760 23.935 11.764 1.00 37.06 342 GLY A N 1
ATOM 2814 C CA . GLY A 1 342 ? -60.048 24.907 12.818 1.00 37.06 342 GLY A CA 1
ATOM 2815 C C . GLY A 1 342 ? -59.811 24.234 14.183 1.00 37.06 342 GLY A C 1
ATOM 2816 O O . GLY A 1 342 ? -60.017 23.033 14.300 1.00 37.06 342 GLY A O 1
ATOM 2817 N N . SER A 1 343 ? -59.431 25.032 15.189 1.00 37.47 343 SER A N 1
ATOM 2818 C CA . SER A 1 343 ? -59.490 24.745 16.642 1.00 37.47 343 SER A CA 1
ATOM 2819 C C . SER A 1 343 ? -58.485 23.719 17.208 1.00 37.47 343 SER A C 1
ATOM 2821 O O . SER A 1 343 ? -58.484 22.558 16.836 1.00 37.47 343 SER A O 1
ATOM 2823 N N . ALA A 1 344 ? -57.500 24.133 18.015 1.00 45.16 344 ALA A N 1
ATOM 2824 C CA . ALA A 1 344 ? -57.557 24.547 19.434 1.00 45.16 344 ALA A CA 1
ATOM 2825 C C . ALA A 1 344 ? -57.323 23.372 20.408 1.00 45.16 344 ALA A C 1
ATOM 2827 O O . ALA A 1 344 ? -57.589 22.230 20.062 1.00 45.16 344 ALA A O 1
ATOM 2828 N N . ILE A 1 345 ? -56.898 23.714 21.640 1.00 46.81 345 ILE A N 1
ATOM 2829 C CA . ILE A 1 345 ? -56.610 22.864 22.823 1.00 46.81 345 ILE A CA 1
ATOM 2830 C C . ILE A 1 345 ? -55.135 22.415 22.912 1.00 46.81 345 ILE A C 1
ATOM 2832 O O . ILE A 1 345 ? -54.591 21.880 21.962 1.00 46.81 345 ILE A O 1
ATOM 2836 N N . ALA A 1 346 ? -54.397 22.520 24.020 1.00 47.00 346 ALA A N 1
ATOM 2837 C CA . ALA A 1 346 ? -54.445 23.351 25.223 1.00 47.00 346 ALA A CA 1
ATOM 2838 C C . ALA A 1 346 ? -53.091 23.195 25.951 1.00 47.00 346 ALA A C 1
ATOM 2840 O O . ALA A 1 346 ? -52.482 22.127 25.942 1.00 47.00 346 ALA A O 1
ATOM 2841 N N . ARG A 1 347 ? -52.655 24.266 26.627 1.00 48.91 347 ARG A N 1
ATOM 2842 C CA . ARG A 1 347 ? -51.726 24.225 27.771 1.00 48.91 347 ARG A CA 1
ATOM 2843 C C . ARG A 1 347 ? -52.217 23.229 28.826 1.00 48.91 347 ARG A C 1
ATOM 2845 O O . ARG A 1 347 ? -53.356 23.358 29.260 1.00 48.91 347 ARG A O 1
ATOM 2852 N N . VAL A 1 348 ? -51.311 22.428 29.385 1.00 54.81 348 VAL A N 1
ATOM 2853 C CA . VAL A 1 348 ? -51.341 22.087 30.817 1.00 54.81 348 VAL A CA 1
ATOM 2854 C C . VAL A 1 348 ? -49.928 22.211 31.375 1.00 54.81 348 VAL A C 1
ATOM 2856 O O . VAL A 1 348 ? -48.974 21.641 30.856 1.00 54.81 348 VAL A O 1
ATOM 2859 N N . ALA A 1 349 ? -49.824 23.009 32.430 1.00 57.00 349 ALA A N 1
ATOM 2860 C CA . ALA A 1 349 ? -48.676 23.134 33.304 1.00 57.00 349 ALA A CA 1
ATOM 2861 C C . ALA A 1 349 ? -49.077 22.639 34.703 1.00 57.00 349 ALA A C 1
ATOM 2863 O O . ALA A 1 349 ? -50.237 22.802 35.080 1.00 57.00 349 ALA A O 1
ATOM 2864 N N . ARG A 1 350 ? -48.056 22.228 35.471 1.00 53.03 350 ARG A N 1
ATOM 2865 C CA . ARG A 1 350 ? -47.916 22.216 36.947 1.00 53.03 350 ARG A CA 1
ATOM 2866 C C . ARG A 1 350 ? -48.019 20.879 37.697 1.00 53.03 350 ARG A C 1
ATOM 2868 O O . ARG A 1 350 ? -49.046 20.219 37.694 1.00 53.03 350 ARG A O 1
ATOM 2875 N N . ASN A 1 351 ? -46.916 20.650 38.421 1.00 52.50 351 ASN A N 1
ATOM 2876 C CA . ASN A 1 351 ? -46.747 20.374 39.856 1.00 52.50 351 ASN A CA 1
ATOM 2877 C C . ASN A 1 351 ? -47.583 19.302 40.543 1.00 52.50 351 ASN A C 1
ATOM 2879 O O . ASN A 1 351 ? -48.764 19.538 40.761 1.00 52.50 351 ASN A O 1
ATOM 2883 N N . ILE A 1 352 ? -46.875 18.297 41.078 1.00 53.66 352 ILE A N 1
ATOM 2884 C CA . ILE A 1 352 ? -47.049 17.583 42.367 1.00 53.66 352 ILE A CA 1
ATOM 2885 C C . ILE A 1 352 ? -45.663 16.929 42.629 1.00 53.66 352 ILE A C 1
ATOM 2887 O O . ILE A 1 352 ? -45.118 16.385 41.673 1.00 53.66 352 ILE A O 1
ATOM 2891 N N . SER A 1 353 ? -44.967 16.923 43.771 1.00 57.38 353 SER A N 1
ATOM 2892 C CA . SER A 1 353 ? -45.055 17.484 45.128 1.00 57.38 353 SER A CA 1
ATOM 2893 C C . SER A 1 353 ? -43.635 17.534 45.698 1.00 57.38 353 SER A C 1
ATOM 2895 O O . SER A 1 353 ? -42.786 16.763 45.192 1.00 57.38 353 SER A O 1
#

Sequence (353 aa):
MSGNDEHLRRAHLRRHDLEAARREQREASQRGRKSQEIGREFHYGMAELRGETPKNGWQHERSITLDGHTRKHDAARVNEKGGLEFREYKGGRNVGGELTMSQIAQDRRVLERDPHATGLWIMRQGAAAPEVRRELEKLLRDFPQRFQVVEVSKDQAKQARRVGQELGRDRNQLELVNTEQLRRDQRVKERRDRIQQKQHVKEAVQRAAEQRERESRQREERQQQRRAADRLAQRARERREAADRGERTPMSAEKRQIYCASPGRLPERGTLADRAGRQAQQEPVPGAGTRALPGDRARTLNTIQRPACRFKLYRWRIRRYRIVPLGFAPFWASAASTIFHGSAIARVARNIS

Foldseek 3Di:
DDPVVVVVVVVVVVVVVVVVVVVVVVVVVVVVVVQVLLQQLLLQLVCVVVVCDVVVAKDAQDWDADPNDIQTARIWGQDPVRAIETEHEALDQAQDDPVNVVNLVVVLSSCVVTVPAAYEYEYAPPRYDPVSVVSLVVVCVVDPPRYYYHHDYPVSSVSSSVSSVVVVVVVCVVPDPPVVVVVVVVVVVVVVVVVVVVVVVVVVVVVVVVVVVVVVVVVVVVVVVVVVVVVVVVVVVVVVVCVVVVNPDPPDPVVVPPPPDDDDDDDDDDDDDDDDDDDDDDDDDDDPDDPDDPDDDDDDDPPPPDPPPPPPPPPPDPPDDDDDDDDDDDDDDDDDDDDDDDDDDDDDDDDDD

pLDDT: mean 78.48, std 23.21, range [31.86, 98.69]

Radius of gyration: 49.21 Å; chains: 1; bounding box: 141×72×142 Å

Secondary structure (DSSP, 8-state):
--HHHHHHHHHHHHHHHHHHHHHHHHHHHHHHHHHHHHHHHHHHHHHHHTT-SGGGT-EET-EEEETTEEEE-SEEEE-TTSSEEEEEEE-SSSB-HHHHHHHHHHHHHHHHH-TT-EEEEEEETT-B-HHHHHHHHHHHHHSTTTEEEEEEPHHHHHHHHHHHHHHHHHHHHHH-S-HHHHHHHHHHHHHHHHHHHHHHHHHHHHHHHHHHHHHHHHHHHHHHHHHHHHHHHHHHHHHHHHHHTT--PPPPGGGGSTTSS---------------------PPP-----------------------------------------PPPP-----------------------

Organism: NCBI:txid419477